Protein AF-A0A936XBG5-F1 (afdb_monomer)

pLDDT: mean 88.46, std 9.79, range [35.62, 98.44]

Mean predicted aligned error: 6.67 Å

Solvent-accessible surface area (backbone atoms only — not comparable to full-atom values): 17684 Å² total; per-residue (Å²): 132,92,43,58,35,37,38,38,34,68,42,55,34,60,74,60,79,47,69,67,20,30,24,50,37,38,40,49,52,51,42,30,75,70,65,33,46,26,39,38,34,25,30,45,90,65,96,70,73,87,54,69,72,56,64,75,46,29,76,42,81,47,79,40,80,52,51,50,71,88,61,13,62,70,71,78,60,31,46,70,20,50,16,55,61,54,68,70,60,52,51,60,67,49,72,61,77,55,34,39,39,25,39,25,71,35,48,52,70,49,56,93,73,49,59,86,86,49,54,43,34,40,36,34,71,66,60,56,29,60,52,29,45,48,51,29,66,74,46,82,52,68,68,62,21,50,50,27,49,50,41,16,55,27,31,58,52,49,57,73,67,55,71,81,93,39,35,30,33,19,43,40,69,87,53,40,82,69,68,50,53,87,88,39,34,49,76,44,68,79,37,62,96,75,88,64,77,62,51,52,84,86,87,42,80,29,36,30,36,73,47,56,28,70,39,68,69,48,35,50,40,55,49,46,43,49,68,71,45,56,67,77,42,96,59,41,35,39,37,40,23,36,60,60,46,78,66,53,55,56,59,35,65,73,41,95,51,38,42,72,44,68,56,60,54,75,68,54,49,51,49,50,43,35,50,18,32,32,36,46,48,65,44,94,51,57,73,73,82,57,58,68,58,53,48,31,71,29,25,11,54,37,73,46,70,42,70,38,49,32,45,93,66,80,46,57,83,76,56,75,93,123

Radius of gyration: 21.14 Å; Cα contacts (8 Å, |Δi|>4): 571; chains: 1; bounding box: 56×41×58 Å

Foldseek 3Di:
DAAEEEEEQLEALPPVADQSSQLSLLVLVVCLVVRYAYAYEYEYDDPDDDDVSVVVSHPHHYYDYFADCVQQVPDLAQSLQSRQDDDVVLVVLAPDQHAYEYEAVSPQNCVVVRDPPRAYEYEHEDLQLVVLVVVLVPDPDPVSNVSSPSNSVSSLVVQVVGDAPYAYEYQFPVCFVSRYDPVRYDYDHGRHPFDAAPADDDAAQAEEEEDAQVDVQSVVVLLCCLPPPCVVDLGQYEYEHEDHDPVSVVSQPPDPSGYYHYPDDPVVVLVCLRRHREHEYETPALDDDLRSVVSNRRRHNHYHYDPSSCPRVVCPVVRDPD

Sequence (322 aa):
MNRHLHIVCLDAPWPADYGGAIDMFYKIKALSKAGIRIHLHYFQYNDREITDDLNQLCESVEAYPRKTAREGLRGHQPYIVASRNNEALLDNLNRDDYPVLLEGIHCTGMVSQIRKGKKIMVRVHNLESAYYRNLAKAERSWIKKFYFRRESRLLEKYEKTLPQDVFYASINHDDLPHFGTALNSFHLPAFIPFQHIKSETGIGNFCLYHGNLSVPENEKAALWLLQHVFSKIRVPFVIAGKKPSKRLEKMAHLCQHTCLVADPKPQEMDDLVRKAHINILPAFSTTGVKLKLLHALYRGRHCVVNPEMTSGTGLGSSLSHR

Secondary structure (DSSP, 8-state):
--EEEEEEESS---S--SHHHHHHHHHHHHHHHTTEEEEEEEEE-S--PPPHHHHHH-SEEEEEEPPPHHHHTSSSS-HHHHTT--HHHHHHHTSS---EEEESGGGGGGGGGSPTT--EEEEE-S-HHHHHHHHHHH---HHHHHHHHHHHHHHHHHGGGS-TTSEEEESSGGGGGGTS-TTTEEE-PPP-S--S--PPPS--S-EEEEEETTSHHHHHHHHHHHHHTTTT----EEEEEES--HHHHHHHTSSTTEEEEES--HHHHHHHHHH-SEEEE--S-S-S--HHHHHHHHH-SEEEE-HHHHTTSSTTTTS---

Structure (mmCIF, N/CA/C/O backbone):
data_AF-A0A936XBG5-F1
#
_entry.id   AF-A0A936XBG5-F1
#
loop_
_atom_site.group_PDB
_atom_site.id
_atom_site.type_symbol
_atom_site.label_atom_id
_atom_site.label_alt_id
_atom_site.label_comp_id
_atom_site.label_asym_id
_atom_site.label_entity_id
_atom_site.label_seq_id
_atom_site.pdbx_PDB_ins_code
_atom_site.Cartn_x
_atom_site.Cartn_y
_atom_site.Cartn_z
_atom_site.occupancy
_atom_site.B_iso_or_equiv
_atom_site.auth_seq_id
_atom_site.auth_comp_id
_atom_site.auth_asym_id
_atom_site.auth_atom_id
_atom_site.pdbx_PDB_model_num
ATOM 1 N N . MET A 1 1 ? -32.768 2.335 3.058 1.00 54.84 1 MET A N 1
ATOM 2 C CA . MET A 1 1 ? -31.989 2.487 4.308 1.00 54.84 1 MET A CA 1
ATOM 3 C C . MET A 1 1 ? -30.731 3.279 3.994 1.00 54.84 1 MET A C 1
ATOM 5 O O . MET A 1 1 ? -29.997 2.853 3.108 1.00 54.84 1 MET A O 1
ATOM 9 N N . ASN A 1 2 ? -30.480 4.395 4.683 1.00 82.12 2 ASN A N 1
ATOM 10 C CA . ASN A 1 2 ? -29.204 5.106 4.562 1.00 82.12 2 ASN A CA 1
ATOM 11 C C . ASN A 1 2 ? -28.114 4.275 5.246 1.00 82.12 2 ASN A C 1
ATOM 13 O O . ASN A 1 2 ? -28.181 4.040 6.450 1.00 82.12 2 ASN A O 1
ATOM 17 N N . ARG A 1 3 ? -27.135 3.791 4.478 1.00 95.31 3 ARG A N 1
ATOM 18 C CA . ARG A 1 3 ? -25.994 3.034 5.008 1.00 95.31 3 ARG A CA 1
ATOM 19 C C . ARG A 1 3 ? -24.815 3.981 5.149 1.00 95.31 3 ARG A C 1
ATOM 21 O O . ARG A 1 3 ? -24.310 4.455 4.137 1.00 95.31 3 ARG A O 1
ATOM 28 N N . HIS A 1 4 ? -24.401 4.239 6.382 1.00 97.75 4 HIS A N 1
ATOM 29 C CA . HIS A 1 4 ? -23.235 5.058 6.701 1.00 97.75 4 HIS A CA 1
ATOM 30 C C . HIS A 1 4 ? -22.071 4.177 7.170 1.00 97.75 4 HIS A C 1
ATOM 32 O O . HIS A 1 4 ? -22.291 3.072 7.674 1.00 97.75 4 HIS A O 1
ATOM 38 N N . LEU A 1 5 ? -20.840 4.651 6.984 1.00 98.06 5 LEU A N 1
ATOM 39 C CA . LEU A 1 5 ? -19.616 3.971 7.410 1.00 98.06 5 LEU A CA 1
ATOM 40 C C . LEU A 1 5 ? -18.513 4.998 7.685 1.00 98.06 5 LEU A C 1
ATOM 42 O O . LEU A 1 5 ? -18.179 5.779 6.793 1.00 98.06 5 LEU A O 1
ATOM 46 N N . HIS A 1 6 ? -17.892 4.943 8.863 1.00 98.44 6 HIS A N 1
ATOM 47 C CA . HIS A 1 6 ? -16.616 5.626 9.082 1.00 98.44 6 HIS A CA 1
ATOM 48 C C . HIS A 1 6 ? -15.481 4.802 8.488 1.00 98.44 6 HIS A C 1
ATOM 50 O O . HIS A 1 6 ? -15.412 3.590 8.701 1.00 98.44 6 HIS A O 1
ATOM 56 N N . ILE A 1 7 ? -14.560 5.456 7.787 1.00 98.12 7 ILE A N 1
ATOM 57 C CA . ILE A 1 7 ? -13.322 4.842 7.306 1.00 98.12 7 ILE A CA 1
ATOM 58 C C . ILE A 1 7 ? -12.159 5.656 7.865 1.00 98.12 7 ILE A C 1
ATOM 60 O O . ILE A 1 7 ? -12.015 6.824 7.522 1.00 98.12 7 ILE A O 1
ATOM 64 N N . VAL A 1 8 ? -11.331 5.038 8.706 1.00 97.69 8 VAL A N 1
ATOM 65 C CA . VAL A 1 8 ? -10.128 5.646 9.284 1.00 97.69 8 VAL A CA 1
ATOM 66 C C . VAL A 1 8 ? -8.901 5.123 8.542 1.00 97.69 8 VAL A C 1
ATOM 68 O O . VAL A 1 8 ? -8.487 3.977 8.719 1.00 97.69 8 VAL A O 1
ATOM 71 N N . CYS A 1 9 ? -8.326 5.967 7.692 1.00 95.56 9 CYS A N 1
ATOM 72 C CA . CYS A 1 9 ? -7.162 5.660 6.874 1.00 95.56 9 CYS A CA 1
ATOM 73 C C . CYS A 1 9 ? -5.850 6.009 7.597 1.00 95.56 9 CYS A C 1
ATOM 75 O O . CYS A 1 9 ? -5.683 7.092 8.164 1.00 95.56 9 CYS A O 1
ATOM 77 N N . LEU A 1 10 ? -4.869 5.103 7.519 1.00 92.19 10 LEU A N 1
ATOM 78 C CA . LEU A 1 10 ? -3.547 5.279 8.136 1.00 92.19 10 LEU A CA 1
ATOM 79 C C . LEU A 1 10 ? -2.700 6.399 7.507 1.00 92.19 10 LEU A C 1
ATOM 81 O O . LEU A 1 10 ? -1.705 6.796 8.117 1.00 92.19 10 LEU A O 1
ATOM 85 N N . ASP A 1 11 ? -3.069 6.865 6.315 1.00 90.75 11 ASP A N 1
ATOM 86 C CA . ASP A 1 11 ? -2.483 7.954 5.520 1.00 90.75 11 ASP A CA 1
ATOM 87 C C . ASP A 1 11 ? -3.560 8.508 4.568 1.00 90.75 11 ASP A C 1
ATOM 89 O O . ASP A 1 11 ? -4.612 7.885 4.393 1.00 90.75 11 ASP A O 1
ATOM 93 N N . ALA A 1 12 ? -3.309 9.661 3.951 1.00 90.00 12 ALA A N 1
ATOM 94 C CA . ALA A 1 12 ? -4.179 10.241 2.936 1.00 90.00 12 ALA A CA 1
ATOM 95 C C . ALA A 1 12 ? -4.382 9.251 1.765 1.00 90.00 12 ALA A C 1
ATOM 97 O O . ALA A 1 12 ? -3.399 8.831 1.145 1.00 90.00 12 ALA A O 1
ATOM 98 N N . PRO A 1 13 ? -5.633 8.877 1.421 1.00 90.50 13 PRO A N 1
ATOM 99 C CA . PRO A 1 13 ? -5.901 7.958 0.313 1.00 90.50 13 PRO A CA 1
ATOM 100 C C . PRO A 1 13 ? -5.629 8.590 -1.062 1.00 90.50 13 PRO A C 1
ATOM 102 O O . PRO A 1 13 ? -5.491 7.872 -2.049 1.00 90.50 13 PRO A O 1
ATOM 105 N N . TRP A 1 14 ? -5.524 9.920 -1.135 1.00 88.00 14 TRP A N 1
ATOM 106 C CA . TRP A 1 14 ? -5.181 10.662 -2.344 1.00 88.00 14 TRP A CA 1
ATOM 107 C C . TRP A 1 14 ? -3.891 11.495 -2.150 1.00 88.00 14 TRP A C 1
ATOM 109 O O . TRP A 1 14 ? -3.651 11.982 -1.042 1.00 88.00 14 TRP A O 1
ATOM 119 N N . PRO A 1 15 ? -3.044 11.678 -3.186 1.00 84.50 15 PRO A N 1
ATOM 120 C CA . PRO A 1 15 ? -3.070 10.988 -4.476 1.00 84.50 15 PRO A CA 1
ATOM 121 C C . PRO A 1 15 ? -2.841 9.482 -4.329 1.00 84.50 15 PRO A C 1
ATOM 123 O O . PRO A 1 15 ? -2.036 9.041 -3.510 1.00 84.50 15 PRO A O 1
ATOM 126 N N . ALA A 1 16 ? -3.536 8.696 -5.155 1.00 84.88 16 ALA A N 1
ATOM 127 C CA . ALA A 1 16 ? -3.422 7.237 -5.216 1.00 84.88 16 ALA A CA 1
ATOM 128 C C . ALA A 1 16 ? -2.094 6.805 -5.887 1.00 84.88 16 ALA A C 1
ATOM 130 O O . ALA A 1 16 ? -2.077 6.164 -6.936 1.00 84.88 16 ALA A O 1
ATOM 131 N N . ASP A 1 17 ? -0.963 7.216 -5.302 1.00 78.12 17 ASP A N 1
ATOM 132 C CA . ASP A 1 17 ? 0.374 7.221 -5.912 1.00 78.12 17 ASP A CA 1
ATOM 133 C C . ASP A 1 17 ? 1.340 6.154 -5.357 1.00 78.12 17 ASP A C 1
ATOM 135 O O . ASP A 1 17 ? 2.526 6.130 -5.714 1.00 78.12 17 ASP A O 1
ATOM 139 N N . TYR A 1 18 ? 0.832 5.272 -4.492 1.00 80.00 18 TYR A N 1
ATOM 140 C CA . TYR A 1 18 ? 1.474 4.051 -4.001 1.00 80.00 18 TYR A CA 1
ATOM 141 C C . TYR A 1 18 ? 0.416 3.013 -3.582 1.00 80.00 18 TYR A C 1
ATOM 143 O O . TYR A 1 18 ? -0.766 3.328 -3.477 1.00 80.00 18 TYR A O 1
ATOM 151 N N . GLY A 1 19 ? 0.834 1.766 -3.328 1.00 80.44 19 GLY A N 1
ATOM 152 C CA . GLY A 1 19 ? -0.090 0.634 -3.171 1.00 80.44 19 GLY A CA 1
ATOM 153 C C . GLY A 1 19 ? -1.174 0.782 -2.098 1.00 80.44 19 GLY A C 1
ATOM 154 O O . GLY A 1 19 ? -2.332 0.504 -2.389 1.00 80.44 19 GLY A O 1
ATOM 155 N N . GLY A 1 20 ? -0.828 1.266 -0.901 1.00 85.44 20 GLY A N 1
ATOM 156 C CA . GLY A 1 20 ? -1.804 1.496 0.172 1.00 85.44 20 GLY A CA 1
ATOM 157 C C . GLY A 1 20 ? -2.792 2.621 -0.150 1.00 85.44 20 GLY A C 1
ATOM 158 O O . GLY A 1 20 ? -3.987 2.456 0.066 1.00 85.44 20 GLY A O 1
ATOM 159 N N . ALA A 1 21 ? -2.331 3.732 -0.736 1.00 88.31 21 ALA A N 1
ATOM 160 C CA . ALA A 1 21 ? -3.217 4.817 -1.164 1.00 88.31 21 ALA A CA 1
ATOM 161 C C . ALA A 1 21 ? -4.179 4.367 -2.281 1.00 88.31 21 ALA A C 1
ATOM 163 O O . ALA A 1 21 ? -5.373 4.639 -2.199 1.00 88.31 21 ALA A O 1
ATOM 164 N N . ILE A 1 22 ? -3.690 3.606 -3.272 1.00 88.81 22 ILE A N 1
ATOM 165 C CA . ILE A 1 22 ? -4.528 3.000 -4.325 1.00 88.81 22 ILE A CA 1
ATOM 166 C C . ILE A 1 22 ? -5.619 2.126 -3.700 1.00 88.81 22 ILE A C 1
ATOM 168 O O . ILE A 1 22 ? -6.799 2.331 -3.971 1.00 88.81 22 ILE A O 1
ATOM 172 N N . ASP A 1 23 ? -5.238 1.190 -2.836 1.00 91.00 23 ASP A N 1
ATOM 173 C CA . ASP A 1 23 ? -6.173 0.278 -2.183 1.00 91.00 23 ASP A CA 1
ATOM 174 C C . ASP A 1 23 ? -7.229 1.023 -1.340 1.00 91.00 23 ASP A C 1
ATOM 176 O O . ASP A 1 23 ? -8.432 0.813 -1.509 1.00 91.00 23 ASP A O 1
ATOM 180 N N . MET A 1 24 ? -6.811 1.986 -0.510 1.00 93.50 24 MET A N 1
ATOM 181 C CA . MET A 1 24 ? -7.738 2.801 0.283 1.00 93.50 24 MET A CA 1
ATOM 182 C C . MET A 1 24 ? -8.688 3.635 -0.596 1.00 93.50 24 MET A C 1
ATOM 184 O O . MET A 1 24 ? -9.892 3.653 -0.329 1.00 93.50 24 MET A O 1
ATOM 188 N N . PHE A 1 25 ? -8.189 4.278 -1.658 1.00 93.88 25 PHE A N 1
ATOM 189 C CA . PHE A 1 25 ? -8.985 5.114 -2.564 1.00 93.88 25 PHE A CA 1
ATOM 190 C C . PHE A 1 25 ? -9.989 4.309 -3.396 1.00 93.88 25 PHE A C 1
ATOM 192 O O . PHE A 1 25 ? -11.170 4.654 -3.453 1.00 93.88 25 PHE A O 1
ATOM 199 N N . TYR A 1 26 ? -9.562 3.205 -4.018 1.00 93.50 26 TYR A N 1
ATOM 200 C CA . TYR A 1 26 ? -10.466 2.392 -4.837 1.00 93.50 26 TYR A CA 1
ATOM 201 C C . TYR A 1 26 ? -11.498 1.635 -3.995 1.00 93.50 26 TYR A C 1
ATOM 203 O O . TYR A 1 26 ? -12.613 1.420 -4.469 1.00 93.50 26 TYR A O 1
ATOM 211 N N . LYS A 1 27 ? -11.194 1.338 -2.725 1.00 95.44 27 LYS A N 1
ATOM 212 C CA . LYS A 1 27 ? -12.183 0.881 -1.741 1.00 95.44 27 LYS A CA 1
ATOM 213 C C . LYS A 1 27 ? -13.235 1.954 -1.444 1.00 95.44 27 LYS A C 1
ATOM 215 O O . LYS A 1 27 ? -14.424 1.655 -1.524 1.00 95.44 27 LYS A O 1
ATOM 220 N N . ILE A 1 28 ? -12.826 3.196 -1.154 1.00 96.38 28 ILE A N 1
ATOM 221 C CA . ILE A 1 28 ? -13.750 4.333 -0.955 1.00 96.38 28 ILE A CA 1
ATOM 222 C C . ILE A 1 28 ? -14.661 4.486 -2.183 1.00 96.38 28 ILE A C 1
ATOM 224 O O . ILE A 1 28 ? -15.883 4.499 -2.053 1.00 96.38 28 ILE A O 1
ATOM 228 N N . LYS A 1 29 ? -14.082 4.476 -3.390 1.00 95.06 29 LYS A N 1
ATOM 229 C CA . LYS A 1 29 ? -14.822 4.559 -4.657 1.00 95.06 29 LYS A CA 1
ATOM 230 C C . LYS A 1 29 ? -15.805 3.399 -4.868 1.00 95.06 29 LYS A C 1
ATOM 232 O O . LYS A 1 29 ? -16.915 3.626 -5.344 1.00 95.06 29 LYS A O 1
ATOM 237 N N . ALA A 1 30 ? -15.430 2.171 -4.508 1.00 95.06 30 ALA A N 1
ATOM 238 C CA . ALA A 1 30 ? -16.302 1.000 -4.612 1.00 95.06 30 ALA A CA 1
ATOM 239 C C . ALA A 1 30 ? -17.481 1.054 -3.622 1.00 95.06 30 ALA A C 1
ATOM 241 O O . ALA A 1 30 ? -18.615 0.777 -4.009 1.00 95.06 30 ALA A O 1
ATOM 242 N N . LEU A 1 31 ? -17.229 1.451 -2.371 1.00 95.94 31 LEU A N 1
ATOM 243 C CA . LEU A 1 31 ? -18.254 1.591 -1.330 1.00 95.94 31 LEU A CA 1
ATOM 244 C C . LEU A 1 31 ? -19.220 2.749 -1.638 1.00 95.94 31 LEU A C 1
ATOM 246 O O . LEU A 1 31 ? -20.434 2.574 -1.539 1.00 95.94 31 LEU A O 1
ATOM 250 N N . SER A 1 32 ? -18.696 3.886 -2.102 1.00 96.12 32 SER A N 1
ATOM 251 C CA . SER A 1 32 ? -19.486 5.035 -2.562 1.00 96.12 32 SER A CA 1
ATOM 252 C C . SER A 1 32 ? -20.387 4.650 -3.746 1.00 96.12 32 SER A C 1
ATOM 254 O O . SER A 1 32 ? -21.603 4.830 -3.687 1.00 96.12 32 SER A O 1
ATOM 256 N N . LYS A 1 33 ? -19.843 3.954 -4.762 1.00 94.69 33 LYS A N 1
ATOM 257 C CA . LYS A 1 33 ? -20.630 3.390 -5.881 1.00 94.69 33 LYS A CA 1
ATOM 258 C C . LYS A 1 33 ? -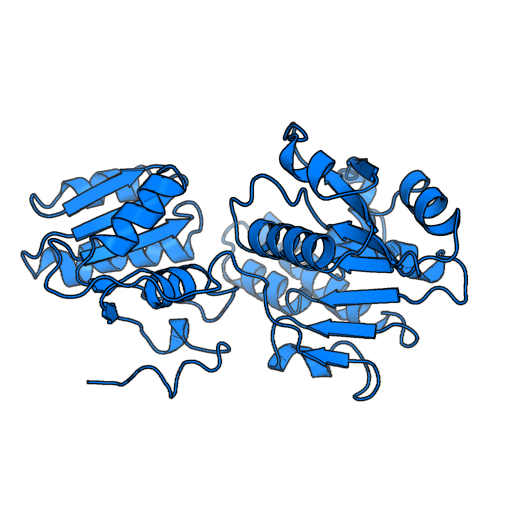21.694 2.379 -5.425 1.00 94.69 33 LYS A C 1
ATOM 260 O O . LYS A 1 33 ? -22.728 2.254 -6.075 1.00 94.69 33 LYS A O 1
ATOM 265 N N . ALA A 1 34 ? -21.471 1.669 -4.319 1.00 95.81 34 ALA A N 1
ATOM 266 C CA . ALA A 1 34 ? -22.464 0.782 -3.717 1.00 95.81 34 ALA A CA 1
ATOM 267 C C . ALA A 1 34 ? -23.561 1.530 -2.925 1.00 95.81 34 ALA A C 1
ATOM 269 O O . ALA A 1 34 ? -24.428 0.879 -2.341 1.00 95.81 34 ALA A O 1
ATOM 270 N N . GLY A 1 35 ? -23.551 2.867 -2.884 1.00 96.00 35 GLY A N 1
ATOM 271 C CA . GLY A 1 35 ? -24.528 3.680 -2.155 1.00 96.00 35 GLY A CA 1
ATOM 272 C C . GLY A 1 35 ? -24.313 3.663 -0.639 1.00 96.00 35 GLY A C 1
ATOM 273 O O . GLY A 1 35 ? -25.284 3.595 0.118 1.00 96.00 35 GLY A O 1
ATOM 274 N N . ILE A 1 36 ? -23.054 3.644 -0.193 1.00 97.56 36 ILE A N 1
ATOM 275 C CA . ILE A 1 36 ? -22.670 3.832 1.212 1.00 97.56 36 ILE A CA 1
ATOM 276 C C . ILE A 1 36 ? -22.176 5.271 1.379 1.00 97.56 36 ILE A C 1
ATOM 278 O O . ILE A 1 36 ? -21.296 5.712 0.642 1.00 97.56 36 ILE A O 1
ATOM 282 N N . ARG A 1 37 ? -22.730 5.992 2.358 1.00 97.56 37 ARG A N 1
ATOM 283 C CA . ARG A 1 37 ? -22.320 7.353 2.729 1.00 97.56 37 ARG A CA 1
ATOM 284 C C . ARG A 1 37 ? -21.100 7.253 3.644 1.00 97.56 37 ARG A C 1
ATOM 286 O O . ARG A 1 37 ? -21.168 6.652 4.716 1.00 97.56 37 ARG A O 1
ATOM 293 N N . ILE A 1 38 ? -19.961 7.749 3.172 1.00 98.12 38 ILE A N 1
ATOM 294 C CA . ILE A 1 38 ? -18.659 7.530 3.814 1.00 98.12 38 ILE A CA 1
ATOM 295 C C . ILE A 1 38 ? -18.279 8.751 4.643 1.00 98.12 38 ILE A C 1
ATOM 297 O O . ILE A 1 38 ? -18.186 9.849 4.106 1.00 98.12 38 ILE A O 1
ATOM 301 N N . HIS A 1 39 ? -17.987 8.541 5.921 1.00 97.81 39 HIS A N 1
ATOM 302 C CA . HIS A 1 39 ? -17.330 9.525 6.776 1.00 97.81 39 HIS A CA 1
ATOM 303 C C . HIS A 1 39 ? -15.834 9.194 6.792 1.00 97.81 39 HIS A C 1
ATOM 305 O O . HIS A 1 39 ? -15.399 8.217 7.411 1.00 97.81 39 HIS A O 1
ATOM 311 N N . LEU A 1 40 ? -15.053 9.925 5.997 1.00 97.56 40 LEU A N 1
ATOM 312 C CA . LEU A 1 40 ? -13.635 9.655 5.789 1.00 97.56 40 LEU A CA 1
ATOM 313 C C . LEU A 1 40 ? -12.795 10.408 6.817 1.00 97.56 40 LEU A C 1
ATOM 315 O O . LEU A 1 40 ? -12.802 11.633 6.874 1.00 97.56 40 LEU A O 1
ATOM 319 N N . HIS A 1 41 ? -11.995 9.657 7.557 1.00 96.88 41 HIS A N 1
ATOM 320 C CA . HIS A 1 41 ? -11.020 10.153 8.511 1.00 96.88 41 HIS A CA 1
ATOM 321 C C . HIS A 1 41 ? -9.633 9.699 8.056 1.00 96.88 41 HIS A C 1
ATOM 323 O O . HIS A 1 41 ? -9.452 8.526 7.728 1.00 96.88 41 HIS A O 1
ATOM 329 N N . TYR A 1 42 ? -8.630 10.572 8.034 1.00 94.44 42 TYR A N 1
ATOM 330 C CA . TYR A 1 42 ? -7.268 10.145 7.697 1.00 94.44 42 TYR A CA 1
ATOM 331 C C . TYR A 1 42 ? -6.196 10.938 8.441 1.00 94.44 42 TYR A C 1
ATOM 333 O O . TYR A 1 42 ? -6.395 12.085 8.835 1.00 94.44 42 TYR A O 1
ATOM 341 N N . PHE A 1 43 ? -5.032 10.321 8.632 1.00 91.81 43 PHE A N 1
ATOM 342 C CA . PHE A 1 43 ? -3.874 11.009 9.200 1.00 91.81 43 PHE A CA 1
ATOM 343 C C . PHE A 1 43 ? -3.065 11.708 8.109 1.00 91.81 43 PHE A C 1
ATOM 345 O O . PHE A 1 43 ? -2.842 11.135 7.044 1.00 91.81 43 PHE A O 1
ATOM 352 N N . GLN A 1 44 ? -2.593 12.923 8.382 1.00 84.69 44 GLN A N 1
ATOM 353 C CA . GLN A 1 44 ? -1.814 13.725 7.438 1.00 84.69 44 GLN A CA 1
ATOM 354 C C . GLN A 1 44 ? -0.339 13.836 7.864 1.00 84.69 44 GLN A C 1
ATOM 356 O O . GLN A 1 44 ? -0.018 13.977 9.046 1.00 84.69 44 GLN A O 1
ATOM 361 N N . TYR A 1 45 ? 0.558 13.723 6.877 1.00 68.12 45 TYR A N 1
ATOM 362 C CA . TYR A 1 45 ? 2.019 13.589 7.049 1.00 68.12 45 TYR A CA 1
ATOM 363 C C . TYR A 1 45 ? 2.809 14.717 6.383 1.00 68.12 45 TYR A C 1
ATOM 365 O O . TYR A 1 45 ? 3.973 14.919 6.712 1.00 68.12 45 TYR A O 1
ATOM 373 N N . ASN A 1 46 ? 2.193 15.373 5.401 1.00 62.03 46 ASN A N 1
ATOM 374 C CA . ASN A 1 46 ? 2.743 16.407 4.530 1.00 62.03 46 ASN A CA 1
ATOM 375 C C . ASN A 1 46 ? 1.573 17.295 4.072 1.00 62.03 46 ASN A C 1
ATOM 377 O O . ASN A 1 46 ? 0.417 16.875 4.185 1.00 62.03 46 ASN A O 1
ATOM 381 N N . ASP A 1 47 ? 1.861 18.427 3.436 1.00 57.75 47 ASP A N 1
ATOM 382 C CA . ASP A 1 47 ? 0.876 19.350 2.845 1.00 57.75 47 ASP A CA 1
ATOM 383 C C . ASP A 1 47 ? 0.262 18.805 1.534 1.00 57.75 47 ASP A C 1
ATOM 385 O O . ASP A 1 47 ? 0.267 19.443 0.486 1.00 57.75 47 ASP A O 1
ATOM 389 N N . ARG A 1 48 ? -0.232 17.560 1.569 1.00 62.03 48 ARG A N 1
ATOM 390 C CA . ARG A 1 48 ? -1.076 16.987 0.517 1.00 62.03 48 ARG A CA 1
ATOM 391 C C . ARG A 1 48 ? -2.450 17.647 0.610 1.00 62.03 48 ARG A C 1
ATOM 393 O O . ARG A 1 48 ? -3.171 17.410 1.576 1.00 62.03 48 ARG A O 1
ATOM 400 N N . GLU A 1 49 ? -2.790 18.464 -0.379 1.00 59.62 49 GLU A N 1
ATOM 401 C CA . GLU A 1 49 ? -4.114 19.079 -0.484 1.00 59.62 49 GLU A CA 1
ATOM 402 C C . GLU A 1 49 ? -5.216 18.014 -0.606 1.00 59.62 49 GLU A C 1
ATOM 404 O O . GLU A 1 49 ? -5.053 16.992 -1.283 1.00 59.62 49 GLU A O 1
ATOM 409 N N . ILE A 1 50 ? -6.352 18.269 0.050 1.00 63.22 50 ILE A N 1
ATOM 410 C CA . ILE A 1 50 ? -7.595 17.529 -0.187 1.00 63.22 50 ILE A CA 1
ATOM 411 C C . ILE A 1 50 ? -8.082 17.908 -1.583 1.00 63.22 50 ILE A C 1
ATOM 413 O O . ILE A 1 50 ? -8.215 19.089 -1.891 1.00 63.22 50 ILE A O 1
ATOM 417 N N . THR A 1 51 ? -8.365 16.913 -2.418 1.00 65.94 51 THR A N 1
ATOM 418 C CA . THR A 1 51 ? -8.911 17.127 -3.761 1.00 65.94 51 THR A CA 1
ATOM 419 C C . THR A 1 51 ? -10.415 16.894 -3.801 1.00 65.94 51 THR A C 1
ATOM 421 O O . THR A 1 51 ? -10.957 16.079 -3.046 1.00 65.94 51 THR A O 1
ATOM 424 N N . ASP A 1 52 ? -11.081 17.565 -4.743 1.00 64.81 52 ASP A N 1
ATOM 425 C CA . ASP A 1 52 ? -12.528 17.462 -4.965 1.00 64.81 52 ASP A CA 1
ATOM 426 C C . ASP A 1 52 ? -13.006 16.016 -5.172 1.00 64.81 52 ASP A C 1
ATOM 428 O O . ASP A 1 52 ? -14.121 15.677 -4.781 1.00 64.81 52 ASP A O 1
ATOM 432 N N . ASP A 1 53 ? -12.147 15.140 -5.704 1.00 78.12 53 ASP A N 1
ATOM 433 C CA . ASP A 1 53 ? -12.406 13.704 -5.867 1.00 78.12 53 ASP A CA 1
ATOM 434 C C . ASP A 1 53 ? -12.836 13.015 -4.558 1.00 78.12 53 ASP A C 1
ATOM 436 O O . ASP A 1 53 ? -13.701 12.139 -4.583 1.00 78.12 53 ASP A O 1
ATOM 440 N N . LEU A 1 54 ? -12.256 13.376 -3.405 1.00 86.50 54 LEU A N 1
ATOM 441 C CA . LEU A 1 54 ? -12.655 12.790 -2.117 1.00 86.50 54 LEU A CA 1
ATOM 442 C C . LEU A 1 54 ? -13.974 13.381 -1.612 1.00 86.50 54 LEU A C 1
ATOM 444 O O . LEU A 1 54 ? -14.810 12.632 -1.104 1.00 86.50 54 LEU A O 1
ATOM 448 N N . ASN A 1 55 ? -14.181 14.684 -1.815 1.00 86.62 55 ASN A N 1
ATOM 449 C CA . ASN A 1 55 ? -15.405 15.397 -1.435 1.00 86.62 55 ASN A CA 1
ATOM 450 C C . ASN A 1 55 ? -16.625 14.942 -2.260 1.00 86.62 55 ASN A C 1
ATOM 452 O O . ASN A 1 55 ? -17.744 14.965 -1.765 1.00 86.62 55 ASN A O 1
ATOM 456 N N . GLN A 1 56 ? -16.422 14.478 -3.498 1.00 90.00 56 GLN A N 1
ATOM 457 C CA . GLN A 1 56 ? -17.476 13.876 -4.326 1.00 90.00 56 GLN A CA 1
ATOM 458 C C . GLN A 1 56 ? -17.816 12.429 -3.930 1.00 90.00 56 GLN A C 1
ATOM 460 O O . GLN A 1 56 ? -18.898 11.941 -4.251 1.00 90.00 56 GLN A O 1
ATOM 465 N N . LEU A 1 57 ? -16.893 11.714 -3.274 1.00 94.44 57 LEU A N 1
ATOM 466 C CA . LEU A 1 57 ? -17.064 10.302 -2.904 1.00 94.44 57 LEU A CA 1
ATOM 467 C C . LEU A 1 57 ? -17.548 10.095 -1.462 1.00 94.44 57 LEU A C 1
ATOM 469 O O . LEU A 1 57 ? -18.078 9.019 -1.162 1.00 94.44 57 LEU A O 1
ATOM 473 N N . CYS A 1 58 ? -17.347 11.081 -0.584 1.00 95.81 58 CYS A N 1
ATOM 474 C CA . CYS A 1 58 ? -17.578 10.992 0.858 1.00 95.81 58 CYS A CA 1
ATOM 475 C C . CYS A 1 58 ? -18.609 12.026 1.334 1.00 95.81 58 CYS A C 1
ATOM 477 O O . CYS A 1 58 ? -18.714 13.114 0.786 1.00 95.81 58 CYS A O 1
ATOM 479 N N . GLU A 1 59 ? -19.339 11.688 2.395 1.00 95.94 59 GLU A N 1
ATOM 480 C CA . GLU A 1 59 ? -20.270 12.584 3.092 1.00 95.94 59 GLU A CA 1
ATOM 481 C C . GLU A 1 59 ? -19.526 13.642 3.919 1.00 95.94 59 GLU A C 1
ATOM 483 O O . GLU A 1 59 ? -19.941 14.793 4.005 1.00 95.94 59 GLU A O 1
ATOM 488 N N . SER A 1 60 ? -18.414 13.240 4.535 1.00 95.56 60 SER A N 1
ATOM 489 C CA . SER A 1 60 ? -17.476 14.132 5.210 1.00 95.56 60 SER A CA 1
ATOM 490 C C . SER A 1 60 ? -16.046 13.634 5.018 1.00 95.56 60 SER A C 1
ATOM 492 O O . SER A 1 60 ? -15.810 12.433 4.856 1.00 95.56 60 SER A O 1
ATOM 494 N N . VAL A 1 61 ? -15.093 14.566 5.027 1.00 94.75 61 VAL A N 1
ATOM 495 C CA . VAL A 1 61 ? -13.655 14.302 4.912 1.00 94.75 61 VAL A CA 1
ATOM 496 C C . VAL A 1 61 ? -12.944 15.098 6.001 1.00 94.75 61 VAL A C 1
ATOM 498 O O . VAL A 1 61 ? -13.018 16.323 6.020 1.00 94.75 61 VAL A O 1
ATOM 501 N N . GLU A 1 62 ? -12.254 14.409 6.905 1.00 94.12 62 GLU A N 1
ATOM 502 C CA . GLU A 1 62 ? -11.539 15.021 8.023 1.00 94.12 62 GLU A CA 1
ATOM 503 C C . GLU A 1 62 ? -10.095 14.516 8.123 1.00 94.12 62 GLU A C 1
ATOM 505 O O . GLU A 1 62 ? -9.820 13.310 8.122 1.00 94.12 62 GLU A O 1
ATOM 510 N N . ALA A 1 63 ? -9.170 15.467 8.243 1.00 92.69 63 ALA A N 1
ATOM 511 C CA . ALA A 1 63 ? -7.739 15.231 8.363 1.00 92.69 63 ALA A CA 1
ATOM 512 C C . ALA A 1 63 ? -7.274 15.428 9.811 1.00 92.69 63 ALA A C 1
ATOM 514 O O . ALA A 1 63 ? -7.621 16.420 10.453 1.00 92.69 63 ALA A O 1
ATOM 515 N N . TYR A 1 64 ? -6.429 14.525 10.310 1.00 92.69 64 TYR A N 1
ATOM 516 C CA . TYR A 1 64 ? -5.874 14.594 11.663 1.00 92.69 64 TYR A CA 1
ATOM 517 C C . TYR A 1 64 ? -4.342 14.664 11.628 1.00 92.69 64 TYR A C 1
ATOM 519 O O . TYR A 1 64 ? -3.703 13.903 10.890 1.00 92.69 64 TYR A O 1
ATOM 527 N N . PRO A 1 65 ? -3.710 15.528 12.443 1.00 90.00 65 PRO A N 1
ATOM 528 C CA . PRO A 1 65 ? -2.259 15.601 12.513 1.00 90.00 65 PRO A CA 1
ATOM 529 C C . PRO A 1 65 ? -1.690 14.324 13.135 1.00 90.00 65 PRO A C 1
ATOM 531 O O . PRO A 1 65 ? -2.172 13.835 14.163 1.00 90.00 65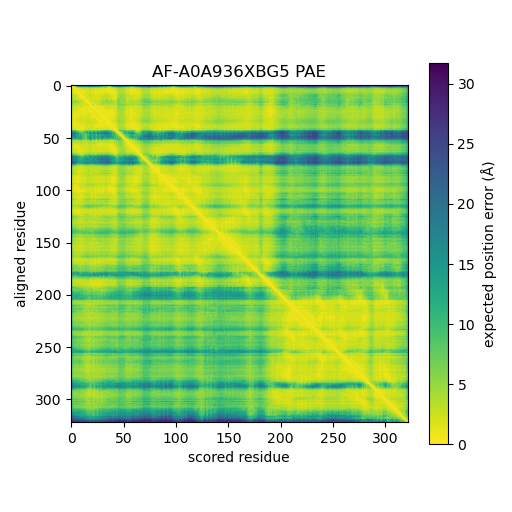 PRO A O 1
ATOM 534 N N . ARG A 1 66 ? -0.620 13.794 12.538 1.00 88.69 66 ARG A N 1
ATOM 535 C CA . ARG A 1 66 ? 0.167 12.722 13.150 1.00 88.69 66 ARG A CA 1
ATOM 536 C C . ARG A 1 66 ? 1.132 13.290 14.193 1.00 88.69 66 ARG A C 1
ATOM 538 O O . ARG A 1 66 ? 1.943 14.156 13.878 1.00 88.69 66 ARG A O 1
ATOM 545 N N . LYS A 1 67 ? 1.125 12.721 15.403 1.00 85.75 67 LYS A N 1
ATOM 546 C CA . LYS A 1 67 ? 2.068 13.086 16.477 1.00 85.75 67 LYS A CA 1
ATOM 547 C C . LYS A 1 67 ? 3.508 12.721 16.097 1.00 85.75 67 LYS A C 1
ATOM 549 O O . LYS A 1 67 ? 3.763 11.671 15.501 1.00 85.75 67 LYS A O 1
ATOM 554 N N . THR A 1 68 ? 4.457 13.573 16.468 1.00 79.38 68 THR A N 1
ATOM 555 C CA . THR A 1 68 ? 5.875 13.435 16.118 1.00 79.38 68 THR A CA 1
ATOM 556 C C . THR A 1 68 ? 6.557 12.298 16.883 1.00 79.38 68 THR A C 1
ATOM 558 O O . THR A 1 68 ? 6.045 11.774 17.874 1.00 79.38 68 THR A O 1
ATOM 561 N N . ALA A 1 69 ? 7.781 11.944 16.482 1.00 71.00 69 ALA A N 1
ATOM 562 C CA . ALA A 1 69 ? 8.586 10.937 17.173 1.00 71.00 69 ALA A CA 1
ATOM 563 C C . ALA A 1 69 ? 8.813 11.254 18.669 1.00 71.00 69 ALA A C 1
ATOM 565 O O . ALA A 1 69 ? 8.845 10.345 19.492 1.00 71.00 69 ALA A O 1
ATOM 566 N N . ARG A 1 70 ? 8.928 12.531 19.062 1.00 66.19 70 ARG A N 1
ATOM 567 C CA . ARG A 1 70 ? 9.149 12.913 20.474 1.00 66.19 70 ARG A CA 1
ATOM 568 C C . ARG A 1 70 ? 7.927 12.676 21.368 1.00 66.19 70 ARG A C 1
ATOM 570 O O . ARG A 1 70 ? 8.078 12.571 22.586 1.00 66.19 70 ARG A O 1
ATOM 577 N N . GLU A 1 71 ? 6.747 12.593 20.765 1.00 61.94 71 GLU A N 1
ATOM 578 C CA . GLU A 1 71 ? 5.460 12.393 21.432 1.00 61.94 71 GLU A CA 1
ATOM 579 C C . GLU A 1 71 ? 5.037 10.922 21.337 1.00 61.94 71 GLU A C 1
ATOM 581 O O . GLU A 1 71 ? 4.730 10.299 22.347 1.00 61.94 71 GLU A O 1
ATOM 586 N N . GLY A 1 72 ? 5.104 10.335 20.137 1.00 62.09 72 GLY A N 1
ATOM 587 C CA . GLY A 1 72 ? 4.664 8.967 19.861 1.00 62.09 72 GLY A CA 1
ATOM 588 C C . GLY A 1 72 ? 5.648 7.855 20.247 1.00 62.09 72 GLY A C 1
ATOM 589 O O . GLY A 1 72 ? 5.256 6.695 20.227 1.00 62.09 72 GLY A O 1
ATOM 590 N N . LEU A 1 73 ? 6.913 8.153 20.578 1.00 67.00 73 LEU A N 1
ATOM 591 C CA . LEU A 1 73 ? 7.862 7.150 21.104 1.00 67.00 73 LEU A CA 1
ATOM 592 C C . LEU A 1 73 ? 7.819 7.036 22.643 1.00 67.00 73 LEU A C 1
ATOM 594 O O . LEU A 1 73 ? 8.654 6.339 23.222 1.00 67.00 73 LEU A O 1
ATOM 598 N N . ARG A 1 74 ? 6.888 7.729 23.316 1.00 60.56 74 ARG A N 1
ATOM 599 C CA . ARG A 1 74 ? 6.715 7.679 24.774 1.00 60.56 74 ARG A CA 1
ATOM 600 C C . ARG A 1 74 ? 5.828 6.493 25.164 1.00 60.56 74 ARG A C 1
ATOM 602 O O . ARG A 1 74 ? 4.610 6.565 25.052 1.00 60.56 74 ARG A O 1
ATOM 609 N N . GLY A 1 75 ? 6.445 5.417 25.654 1.00 67.06 75 GLY A N 1
ATOM 610 C CA . GLY A 1 75 ? 5.751 4.264 26.240 1.00 67.06 75 GLY A CA 1
ATOM 611 C C . GLY A 1 75 ? 6.040 2.933 25.543 1.00 67.06 75 GLY A C 1
ATOM 612 O O . GLY A 1 75 ? 7.017 2.790 24.809 1.00 67.06 75 GLY A O 1
ATOM 613 N N . HIS A 1 76 ? 5.188 1.940 25.808 1.00 78.38 76 HIS A N 1
ATOM 614 C CA . HIS A 1 76 ? 5.326 0.568 25.296 1.00 78.38 76 HIS A CA 1
ATOM 615 C C . HIS A 1 76 ? 4.483 0.275 24.043 1.00 78.38 76 HIS A C 1
ATOM 617 O O . HIS A 1 76 ? 4.546 -0.832 23.512 1.00 78.38 76 HIS A O 1
ATOM 623 N N . GLN A 1 77 ? 3.701 1.244 23.562 1.00 85.75 77 GLN A N 1
ATOM 624 C CA . GLN A 1 77 ? 2.924 1.114 22.329 1.00 85.75 77 GLN A CA 1
ATOM 625 C C . GLN A 1 77 ? 3.830 1.339 21.098 1.00 85.75 77 GLN A C 1
ATOM 627 O O . GLN A 1 77 ? 4.716 2.196 21.156 1.00 85.75 77 GLN A O 1
ATOM 632 N N . PRO A 1 78 ? 3.635 0.619 19.975 1.00 91.81 78 PRO A N 1
ATOM 633 C CA . PRO A 1 78 ? 4.389 0.874 18.750 1.00 91.81 78 PRO A CA 1
ATOM 634 C C . PRO A 1 78 ? 4.151 2.291 18.227 1.00 91.81 78 PRO A C 1
ATOM 636 O O . PRO A 1 78 ? 3.013 2.775 18.218 1.00 91.81 78 PRO A O 1
ATOM 639 N N . TYR A 1 79 ? 5.199 2.927 17.700 1.00 91.12 79 TYR A N 1
ATOM 640 C CA . TYR A 1 79 ? 5.141 4.305 17.212 1.00 91.12 79 TYR A CA 1
ATOM 641 C C . TYR A 1 79 ? 4.055 4.500 16.158 1.00 91.12 79 TYR A C 1
ATOM 643 O O . TYR A 1 79 ? 3.366 5.519 16.153 1.00 91.12 79 TYR A O 1
ATOM 651 N N . ILE A 1 80 ? 3.876 3.524 15.261 1.00 91.38 80 ILE A N 1
ATOM 652 C CA . ILE A 1 80 ? 2.883 3.616 14.187 1.00 91.38 80 ILE A CA 1
ATOM 653 C C . ILE A 1 80 ? 1.446 3.743 14.700 1.00 91.38 80 ILE A C 1
ATOM 655 O O . ILE A 1 80 ? 0.638 4.352 14.004 1.00 91.38 80 ILE A O 1
ATOM 659 N N . VAL A 1 81 ? 1.162 3.249 15.907 1.00 92.31 81 VAL A N 1
ATOM 660 C CA . VAL A 1 81 ? -0.157 3.330 16.542 1.00 92.31 81 VAL A CA 1
ATOM 661 C C . VAL A 1 81 ? -0.233 4.554 17.451 1.00 92.31 81 VAL A C 1
ATOM 663 O O . VAL A 1 81 ? -1.104 5.398 17.278 1.00 92.31 81 VAL A O 1
ATOM 666 N N . ALA A 1 82 ? 0.745 4.731 18.347 1.00 90.81 82 ALA A N 1
ATOM 667 C CA . ALA A 1 82 ? 0.781 5.856 19.288 1.00 90.81 82 ALA A CA 1
ATOM 668 C C . ALA A 1 82 ? 0.768 7.231 18.588 1.00 90.81 82 ALA A C 1
ATOM 670 O O . ALA A 1 82 ? 0.167 8.187 19.080 1.00 90.81 82 ALA A O 1
ATOM 671 N N . SER A 1 83 ? 1.386 7.330 17.404 1.00 90.38 83 SER A N 1
ATOM 672 C CA . SER A 1 83 ? 1.379 8.559 16.598 1.00 90.38 83 SER A CA 1
ATOM 673 C C . SER A 1 83 ? 0.027 8.904 15.952 1.00 90.38 83 SER A C 1
ATOM 675 O O . SER A 1 83 ? -0.132 10.023 15.467 1.00 90.38 83 SER A O 1
ATOM 677 N N . ARG A 1 84 ? -0.938 7.974 15.963 1.00 92.31 84 ARG A N 1
ATOM 678 C CA . ARG A 1 84 ? -2.269 8.073 15.339 1.00 92.31 84 ARG A CA 1
ATOM 679 C C . ARG A 1 84 ? -3.424 8.033 16.358 1.00 92.31 84 ARG A C 1
ATOM 681 O O . ARG A 1 84 ? -4.559 7.749 15.999 1.00 92.31 84 ARG A O 1
ATOM 688 N N . ASN A 1 85 ? -3.161 8.345 17.627 1.00 90.88 85 ASN A N 1
ATOM 689 C CA . ASN A 1 85 ? -4.213 8.541 18.631 1.00 90.88 85 ASN A CA 1
ATOM 690 C C . ASN A 1 85 ? -4.614 10.025 18.677 1.00 90.88 85 ASN A C 1
ATOM 692 O O . ASN A 1 85 ? -3.776 10.868 19.020 1.00 90.88 85 ASN A O 1
ATOM 696 N N . ASN A 1 86 ? -5.872 10.341 18.357 1.00 93.50 86 ASN A N 1
ATOM 697 C CA . ASN A 1 86 ? -6.411 11.702 18.285 1.00 93.50 86 ASN A CA 1
ATOM 698 C C . ASN A 1 86 ? -7.807 11.760 18.938 1.00 93.50 86 ASN A C 1
ATOM 700 O O . ASN A 1 86 ? -8.648 10.914 18.649 1.00 93.50 86 ASN A O 1
ATOM 704 N N . GLU A 1 87 ? -8.028 12.741 19.816 1.00 93.75 87 GLU A N 1
ATOM 705 C CA . GLU A 1 87 ? -9.265 12.884 20.604 1.00 93.75 87 GLU A CA 1
ATOM 706 C C . GLU A 1 87 ? -10.444 13.364 19.750 1.00 93.75 87 GLU A C 1
ATOM 708 O O . GLU A 1 87 ? -11.504 12.754 19.799 1.00 93.75 87 GLU A O 1
ATOM 713 N N . ALA A 1 88 ? -10.245 14.344 18.862 1.00 96.12 88 ALA A N 1
ATOM 714 C CA . ALA A 1 88 ? -11.300 14.802 17.954 1.00 96.12 88 ALA A CA 1
ATOM 715 C C . ALA A 1 88 ? -11.783 13.682 17.011 1.00 96.12 88 ALA A C 1
ATOM 717 O O . ALA A 1 88 ? -12.979 13.557 16.755 1.00 96.12 88 ALA A O 1
ATOM 718 N N . LEU A 1 89 ? -10.874 12.820 16.536 1.00 96.94 89 LEU A N 1
ATOM 719 C CA . LEU A 1 89 ? -11.254 11.614 15.793 1.00 96.94 89 LEU A CA 1
ATOM 720 C C . LEU A 1 89 ? -12.118 10.676 16.649 1.00 96.94 89 LEU A C 1
ATOM 722 O O . LEU A 1 89 ? -13.143 10.198 16.173 1.00 96.94 89 LEU A O 1
ATOM 726 N N . LEU A 1 90 ? -11.731 10.422 17.900 1.00 96.75 90 LEU A N 1
ATOM 727 C CA . LEU A 1 90 ? -12.515 9.584 18.806 1.00 96.75 90 LEU A CA 1
ATOM 728 C C . LEU A 1 90 ? -13.913 10.170 19.061 1.00 96.75 90 LEU A C 1
ATOM 730 O O . LEU A 1 90 ? -14.897 9.434 18.995 1.00 96.75 90 LEU A O 1
ATOM 734 N N . ASP A 1 91 ? -14.003 11.478 19.303 1.00 96.75 91 ASP A N 1
ATOM 735 C CA . ASP A 1 91 ? -15.270 12.182 19.493 1.00 96.75 91 ASP A CA 1
ATOM 736 C C . ASP A 1 91 ? -16.166 12.021 18.265 1.00 96.75 91 ASP A C 1
ATOM 738 O O . ASP A 1 91 ? -17.321 11.624 18.399 1.00 96.75 91 ASP A O 1
ATOM 742 N N . ASN A 1 92 ? -15.628 12.251 17.062 1.00 97.12 92 ASN A N 1
ATOM 743 C CA . ASN A 1 92 ? -16.348 12.054 15.804 1.00 97.12 92 ASN A CA 1
ATOM 744 C C . ASN A 1 92 ? -16.852 10.617 15.639 1.00 97.12 92 ASN A C 1
ATOM 746 O O . ASN A 1 92 ? -18.034 10.418 15.367 1.00 97.12 92 ASN A O 1
ATOM 750 N N . LEU A 1 93 ? -15.991 9.619 15.870 1.00 97.12 93 LEU A N 1
ATOM 751 C CA . LEU A 1 93 ? -16.366 8.201 15.819 1.00 97.12 93 LEU A CA 1
ATOM 752 C C . LEU A 1 93 ? -17.437 7.826 16.854 1.00 97.12 93 LEU A C 1
ATOM 754 O O . LEU A 1 93 ? -18.073 6.788 16.690 1.00 97.12 93 LEU A O 1
ATOM 758 N N . ASN A 1 94 ? -17.641 8.639 17.893 1.00 96.69 94 ASN A N 1
ATOM 759 C CA . ASN A 1 94 ? -18.609 8.431 18.968 1.00 96.69 94 ASN A CA 1
ATOM 760 C C . ASN A 1 94 ? -19.869 9.321 18.867 1.00 96.69 94 ASN A C 1
ATOM 762 O O . ASN A 1 94 ? -20.726 9.229 19.748 1.00 96.69 94 ASN A O 1
ATOM 766 N N . ARG A 1 95 ? -20.030 10.170 17.838 1.00 95.81 95 ARG A N 1
ATOM 767 C CA . ARG A 1 95 ? -21.219 11.048 17.693 1.00 95.81 95 ARG A CA 1
ATOM 768 C C . ARG A 1 95 ? -22.499 10.297 17.322 1.00 95.81 95 ARG A C 1
ATOM 770 O O . ARG A 1 95 ? -23.579 10.682 17.758 1.00 95.81 95 ARG A O 1
ATOM 777 N N . ASP A 1 96 ? -22.370 9.218 16.567 1.00 95.56 96 ASP A N 1
ATOM 778 C CA . ASP A 1 96 ? -23.453 8.362 16.069 1.00 95.56 96 ASP A CA 1
ATOM 779 C C . ASP A 1 96 ? -23.227 6.894 16.486 1.00 95.56 96 ASP A C 1
ATOM 781 O O . ASP A 1 96 ? -22.342 6.611 17.290 1.00 95.56 96 ASP A O 1
ATOM 785 N N . ASP A 1 97 ? -23.986 5.954 15.910 1.00 94.44 97 ASP A N 1
ATOM 786 C CA . ASP A 1 97 ? -23.802 4.501 16.074 1.00 94.44 97 ASP A CA 1
ATOM 787 C C . ASP A 1 97 ? -23.406 3.784 14.761 1.00 94.44 97 ASP A C 1
ATOM 789 O O . ASP A 1 97 ? -23.572 2.571 14.609 1.00 94.44 97 ASP A O 1
ATOM 793 N N . TYR A 1 98 ? -22.861 4.519 13.784 1.00 97.19 98 TYR A N 1
ATOM 794 C CA . TYR A 1 98 ? -22.412 3.960 12.509 1.00 97.19 98 TYR A CA 1
ATOM 795 C C . TYR A 1 98 ? -21.198 3.026 12.680 1.00 97.19 98 TYR A C 1
ATOM 797 O O . TYR A 1 98 ? -20.375 3.229 13.585 1.00 97.19 98 TYR A O 1
ATOM 805 N N . PRO A 1 99 ? -21.060 1.998 11.815 1.00 97.38 99 PRO A N 1
ATOM 806 C CA . PRO A 1 99 ? -19.914 1.096 11.824 1.00 97.38 99 PRO A CA 1
ATOM 807 C C . PRO A 1 99 ? -18.607 1.825 11.490 1.00 97.38 99 PRO A C 1
ATOM 809 O O . PRO A 1 99 ? -18.603 2.847 10.799 1.00 97.38 99 PRO A O 1
ATOM 812 N N . VAL A 1 100 ? -17.488 1.253 11.940 1.00 98.00 100 VAL A N 1
ATOM 813 C CA . VAL A 1 100 ? -16.143 1.819 11.772 1.00 98.00 100 VAL A CA 1
ATOM 814 C C . VAL A 1 100 ? -15.217 0.812 11.094 1.00 98.00 100 VAL A C 1
ATOM 816 O O . VAL A 1 100 ? -15.052 -0.313 11.563 1.00 98.00 100 VAL A O 1
ATOM 819 N N . LEU A 1 101 ? -14.575 1.236 10.008 1.00 97.81 101 LEU A N 1
ATOM 820 C CA . LEU A 1 101 ? -13.510 0.518 9.316 1.00 97.81 101 LEU A CA 1
ATOM 821 C C . LEU A 1 101 ? -12.163 1.199 9.583 1.00 97.81 101 LEU A C 1
ATOM 823 O O . LEU A 1 101 ? -11.964 2.352 9.211 1.00 97.81 101 LEU A O 1
ATOM 827 N N . LEU A 1 102 ? -11.229 0.477 10.196 1.00 97.19 102 LEU A N 1
ATOM 828 C CA . LEU A 1 102 ? -9.875 0.937 10.507 1.00 97.19 102 LEU A CA 1
ATOM 829 C C . LEU A 1 102 ? -8.872 0.311 9.530 1.00 97.19 102 LEU A C 1
ATOM 831 O O . LEU A 1 102 ? -8.754 -0.912 9.470 1.00 97.19 102 LEU A O 1
ATOM 835 N N . GLU A 1 103 ? -8.128 1.122 8.776 1.00 94.81 103 GLU A N 1
ATOM 836 C CA . GLU A 1 103 ? -7.090 0.621 7.867 1.00 94.81 103 GLU A CA 1
ATOM 837 C C . GLU A 1 103 ? -5.775 0.384 8.617 1.00 94.81 103 GLU A C 1
ATOM 839 O O . GLU A 1 103 ? -5.036 1.306 8.962 1.00 94.81 103 GLU A O 1
ATOM 844 N N . GLY A 1 104 ? -5.475 -0.891 8.840 1.00 91.94 104 GLY A N 1
ATOM 845 C CA . GLY A 1 104 ? -4.302 -1.380 9.544 1.00 91.94 104 GLY A CA 1
ATOM 846 C C . GLY A 1 104 ? -4.362 -1.197 11.062 1.00 91.94 104 GLY A C 1
ATOM 847 O O . GLY A 1 104 ? -5.064 -0.347 11.610 1.00 91.94 104 GLY A O 1
ATOM 848 N N . ILE A 1 105 ? -3.511 -1.955 11.758 1.00 92.31 105 ILE A N 1
ATOM 849 C CA . ILE A 1 105 ? -3.294 -1.822 13.213 1.00 92.31 105 ILE A CA 1
ATOM 850 C C . ILE A 1 105 ? -2.756 -0.431 13.607 1.00 92.31 105 ILE A C 1
ATOM 852 O O . ILE A 1 105 ? -2.805 -0.018 14.759 1.00 92.31 105 ILE A O 1
ATOM 856 N N . HIS A 1 106 ? -2.285 0.327 12.617 1.00 93.56 106 HIS A N 1
ATOM 857 C CA . HIS A 1 106 ? -2.030 1.762 12.658 1.00 93.56 106 HIS A CA 1
ATOM 858 C C . HIS A 1 106 ? -3.126 2.573 13.366 1.00 93.56 106 HIS A C 1
ATOM 860 O O . HIS A 1 106 ? -2.810 3.495 14.113 1.00 93.56 106 HIS A O 1
ATOM 866 N N . CYS A 1 107 ? -4.397 2.240 13.133 1.00 94.19 107 CYS A N 1
ATOM 867 C CA . CYS A 1 107 ? -5.544 3.008 13.614 1.00 94.19 107 CYS A CA 1
ATOM 868 C C . CYS A 1 107 ? -6.245 2.366 14.827 1.00 94.19 107 CYS A C 1
ATOM 870 O O . CYS A 1 107 ? -7.236 2.905 15.312 1.00 94.19 107 CYS A O 1
ATOM 872 N N . THR A 1 108 ? -5.742 1.243 15.361 1.00 94.31 108 THR A N 1
ATOM 873 C CA . THR A 1 108 ? -6.426 0.499 16.438 1.00 94.31 108 THR A CA 1
ATOM 874 C C . THR A 1 108 ? -6.166 1.029 17.849 1.00 94.31 108 THR A C 1
ATOM 876 O O . THR A 1 108 ? -6.754 0.534 18.807 1.00 94.31 108 THR A O 1
ATOM 879 N N . GLY A 1 109 ? -5.313 2.046 18.009 1.00 91.75 109 GLY A N 1
ATOM 880 C CA . GLY A 1 109 ? -4.920 2.577 19.321 1.00 91.75 109 GLY A CA 1
ATOM 881 C C . GLY A 1 109 ? -6.052 3.198 20.146 1.00 91.75 109 GLY A C 1
ATOM 882 O O . GLY A 1 109 ? -5.906 3.310 21.359 1.00 91.75 109 GLY A O 1
ATOM 883 N N . MET A 1 110 ? -7.175 3.536 19.505 1.00 91.31 110 MET A N 1
ATOM 884 C CA . MET A 1 110 ? -8.376 4.099 20.135 1.00 91.31 110 MET A CA 1
ATOM 885 C C . MET A 1 110 ? -9.555 3.119 20.252 1.00 91.31 110 MET A C 1
ATOM 887 O O . MET A 1 110 ? -10.595 3.502 20.774 1.00 91.31 110 MET A O 1
ATOM 891 N N . VAL A 1 111 ? -9.432 1.862 19.795 1.00 92.62 111 VAL A N 1
ATOM 892 C CA . VAL A 1 111 ? -10.586 0.935 19.701 1.00 92.62 111 VAL A CA 1
ATOM 893 C C . VAL A 1 111 ? -11.266 0.697 21.048 1.00 92.62 111 VAL A C 1
ATOM 895 O O . VAL A 1 111 ? -12.488 0.706 21.116 1.00 92.62 111 VAL A O 1
ATOM 898 N N . SER A 1 112 ? -10.496 0.568 22.131 1.00 90.81 112 SER A N 1
ATOM 899 C CA . SER A 1 112 ? -11.030 0.389 23.490 1.00 90.81 112 SER A CA 1
ATOM 900 C C . SER A 1 112 ? -11.791 1.604 24.043 1.00 90.81 112 SER A C 1
ATOM 902 O O . SER A 1 112 ? -12.403 1.499 25.104 1.00 90.81 112 SER A O 1
ATOM 904 N N . GLN A 1 113 ? -11.740 2.745 23.350 1.00 93.31 113 GLN A N 1
ATOM 905 C CA . GLN A 1 113 ? -12.389 4.004 23.723 1.00 93.31 113 GLN A CA 1
ATOM 906 C C . GLN A 1 113 ? -13.603 4.316 22.823 1.00 93.31 113 GLN A C 1
ATOM 908 O O . GLN A 1 113 ? -14.401 5.197 23.146 1.00 93.31 113 GLN A O 1
ATOM 913 N N . ILE A 1 114 ? -13.770 3.595 21.706 1.00 94.06 114 ILE A N 1
ATOM 914 C CA . ILE A 1 114 ? -14.961 3.691 20.852 1.00 94.06 114 ILE A CA 1
ATOM 915 C C . ILE A 1 114 ? -16.167 3.126 21.623 1.00 94.06 114 ILE A C 1
ATOM 917 O O . ILE A 1 114 ? -16.054 2.132 22.345 1.00 94.06 114 ILE A O 1
ATOM 921 N N . ARG A 1 115 ? -17.335 3.763 21.479 1.00 92.56 115 ARG A N 1
ATOM 922 C CA . ARG A 1 115 ? -18.584 3.384 22.155 1.00 92.56 115 ARG A CA 1
ATOM 923 C C . ARG A 1 115 ? -18.892 1.895 21.950 1.00 92.56 115 ARG A C 1
ATOM 925 O O . ARG A 1 115 ? -19.005 1.415 20.820 1.00 92.56 115 ARG A O 1
ATOM 932 N N . LYS A 1 116 ? -19.086 1.178 23.063 1.00 89.31 116 LYS A N 1
ATOM 933 C CA . LYS A 1 116 ? -19.475 -0.242 23.072 1.00 89.31 116 LYS A CA 1
ATOM 934 C C . LYS A 1 116 ? -20.729 -0.475 22.225 1.00 89.31 116 LYS A C 1
ATOM 936 O O . LYS A 1 116 ? -21.673 0.305 22.289 1.00 89.31 116 LYS A O 1
ATOM 941 N N . GLY A 1 117 ? -20.743 -1.571 21.468 1.00 88.06 117 GLY A N 1
ATOM 942 C CA . GLY A 1 117 ? -21.848 -1.940 20.576 1.00 88.06 117 GLY A CA 1
ATOM 943 C C . GLY A 1 117 ? -21.690 -1.464 19.127 1.00 88.06 117 GLY A C 1
ATOM 944 O O . GLY A 1 117 ? -22.334 -2.033 18.244 1.00 88.06 117 GLY A O 1
ATOM 945 N N . LYS A 1 118 ? -20.794 -0.505 18.836 1.00 93.69 118 LYS A N 1
ATOM 946 C CA . LYS A 1 118 ? -20.416 -0.191 17.448 1.00 93.69 118 LYS A CA 1
ATOM 947 C C . LYS A 1 118 ? -19.762 -1.401 16.782 1.00 93.69 118 LYS A C 1
ATOM 949 O O . LYS A 1 118 ? -18.880 -2.044 17.345 1.00 93.69 118 LYS A O 1
ATOM 954 N N . LYS A 1 119 ? -20.156 -1.679 15.536 1.00 95.25 119 LYS A N 1
ATOM 955 C CA . LYS A 1 119 ? -19.500 -2.692 14.698 1.00 95.25 119 LYS A CA 1
ATOM 956 C C . LYS A 1 119 ? -18.179 -2.134 14.178 1.00 95.25 119 LYS A C 1
ATOM 958 O O . LYS A 1 119 ? -18.183 -1.185 13.394 1.00 95.25 119 LYS A O 1
ATOM 963 N N . ILE A 1 120 ? -17.071 -2.736 14.595 1.00 96.69 120 ILE A N 1
ATOM 964 C CA . ILE A 1 120 ? -15.718 -2.328 14.207 1.00 96.69 120 ILE A CA 1
ATOM 965 C C . ILE A 1 120 ? -15.095 -3.427 13.341 1.00 96.69 120 ILE A C 1
ATOM 967 O O . ILE A 1 120 ? -15.199 -4.615 13.654 1.00 96.69 120 ILE A O 1
ATOM 971 N N . MET A 1 121 ? -14.438 -3.023 12.255 1.00 96.25 121 MET A N 1
ATOM 972 C CA . MET A 1 121 ? -13.616 -3.890 11.416 1.00 96.25 121 MET A CA 1
ATOM 973 C C . MET A 1 121 ? -12.218 -3.292 11.262 1.00 96.25 121 MET A C 1
ATOM 975 O O . MET A 1 121 ? -12.070 -2.138 10.869 1.00 96.25 121 MET A O 1
ATOM 979 N N . VAL A 1 122 ? -11.187 -4.088 11.527 1.00 95.31 122 VAL A N 1
ATOM 980 C CA . VAL A 1 122 ? -9.784 -3.751 11.276 1.00 95.31 122 VAL A CA 1
ATOM 981 C C . VAL A 1 122 ? -9.353 -4.442 9.990 1.00 95.31 122 VAL A C 1
ATOM 983 O O . VAL A 1 122 ? -9.312 -5.670 9.909 1.00 95.31 122 VAL A O 1
ATOM 986 N N . ARG A 1 123 ? -9.012 -3.662 8.967 1.00 94.06 123 ARG A N 1
ATOM 987 C CA . ARG A 1 123 ? -8.510 -4.189 7.700 1.00 94.06 123 ARG A CA 1
ATOM 988 C C . ARG A 1 123 ? -6.990 -4.233 7.718 1.00 94.06 123 ARG A C 1
ATOM 990 O O . ARG A 1 123 ? -6.335 -3.200 7.632 1.00 94.06 123 ARG A O 1
ATOM 997 N N . VAL A 1 124 ? -6.420 -5.419 7.881 1.00 90.38 124 VAL A N 1
ATOM 998 C CA . VAL A 1 124 ? -4.979 -5.627 8.057 1.00 90.38 124 VAL A CA 1
ATOM 999 C C . VAL A 1 124 ? -4.288 -5.676 6.696 1.00 90.38 124 VAL A C 1
ATOM 1001 O O . VAL A 1 124 ? -4.647 -6.471 5.830 1.00 90.38 124 VAL A O 1
ATOM 1004 N N . HIS A 1 125 ? -3.298 -4.801 6.501 1.00 86.25 125 HIS A N 1
ATOM 1005 C CA . HIS A 1 125 ? -2.577 -4.674 5.228 1.00 86.25 125 HIS A CA 1
ATOM 1006 C C . HIS A 1 125 ? -1.404 -5.654 5.115 1.00 86.25 125 HIS A C 1
ATOM 1008 O O . HIS A 1 125 ? -1.161 -6.188 4.038 1.00 86.25 125 HIS A O 1
ATOM 1014 N N . ASN A 1 126 ? -0.679 -5.868 6.216 1.00 82.38 126 ASN A N 1
ATOM 1015 C CA . ASN A 1 126 ? 0.410 -6.836 6.365 1.00 82.38 126 ASN A CA 1
ATOM 1016 C C . ASN A 1 126 ? 0.519 -7.236 7.847 1.00 82.38 126 ASN A C 1
ATOM 1018 O O . ASN A 1 126 ? 0.108 -6.469 8.724 1.00 82.38 126 ASN A O 1
ATOM 1022 N N . LEU A 1 127 ? 1.205 -8.342 8.141 1.00 85.94 127 LEU A N 1
ATOM 1023 C CA . LEU A 1 127 ? 1.798 -8.578 9.461 1.00 85.94 127 LEU A CA 1
ATOM 1024 C C . LEU A 1 127 ? 2.945 -7.575 9.730 1.00 85.94 127 LEU A C 1
ATOM 1026 O O . LEU A 1 127 ? 4.104 -7.792 9.355 1.00 85.94 127 LEU A O 1
ATOM 1030 N N . GLU A 1 128 ? 2.621 -6.445 10.363 1.00 88.62 128 GLU A N 1
ATOM 1031 C CA . GLU A 1 128 ? 3.538 -5.311 10.562 1.00 88.62 128 GLU A CA 1
ATOM 1032 C C . GLU A 1 128 ? 4.788 -5.686 11.371 1.00 88.62 128 GLU A C 1
ATOM 1034 O O . GLU A 1 128 ? 5.898 -5.254 11.035 1.00 88.62 128 GLU A O 1
ATOM 1039 N N . SER A 1 129 ? 4.663 -6.538 12.395 1.00 89.25 129 SER A N 1
ATOM 1040 C CA . SER A 1 129 ? 5.820 -7.035 13.151 1.00 89.25 129 SER A CA 1
ATOM 1041 C C . SER A 1 129 ? 6.843 -7.749 12.264 1.00 89.25 129 SER A C 1
ATOM 1043 O O . SER A 1 129 ? 8.051 -7.533 12.430 1.00 89.25 129 SER A O 1
ATOM 1045 N N . ALA A 1 130 ? 6.388 -8.536 11.282 1.00 86.88 130 ALA A N 1
ATOM 1046 C CA . ALA A 1 130 ? 7.231 -9.213 10.299 1.00 86.88 130 ALA A CA 1
ATOM 1047 C C . ALA A 1 130 ? 7.786 -8.247 9.237 1.00 86.88 130 ALA A C 1
ATOM 1049 O O . ALA A 1 130 ? 8.969 -8.337 8.892 1.00 86.88 130 ALA A O 1
ATOM 1050 N N . TYR A 1 131 ? 6.986 -7.281 8.776 1.00 85.38 131 TYR A N 1
ATOM 1051 C CA . TYR A 1 131 ? 7.436 -6.225 7.864 1.00 85.38 131 TYR A CA 1
ATOM 1052 C C . TYR A 1 131 ? 8.595 -5.412 8.470 1.00 85.38 131 TYR A C 1
ATOM 1054 O O . TYR A 1 131 ? 9.681 -5.336 7.884 1.00 85.38 131 TYR A O 1
ATOM 1062 N N . TYR A 1 132 ? 8.438 -4.923 9.703 1.00 88.81 132 TYR A N 1
ATOM 1063 C CA . TYR A 1 132 ? 9.498 -4.225 10.441 1.00 88.81 132 TYR A CA 1
ATOM 1064 C C . TYR A 1 132 ? 10.724 -5.112 10.712 1.00 88.81 132 TYR A C 1
ATOM 1066 O O . TYR A 1 132 ? 11.862 -4.632 10.665 1.00 88.81 132 TYR A O 1
ATOM 1074 N N . ARG A 1 133 ? 10.529 -6.422 10.929 1.00 88.88 133 ARG A N 1
ATOM 1075 C CA . ARG A 1 133 ? 11.625 -7.400 11.068 1.00 88.88 133 ARG A CA 1
ATOM 1076 C C . ARG A 1 133 ? 12.451 -7.518 9.783 1.00 88.88 133 ARG A C 1
ATOM 1078 O O . ARG A 1 133 ? 13.667 -7.693 9.857 1.00 88.88 133 ARG A O 1
ATOM 1085 N N . ASN A 1 134 ? 11.818 -7.397 8.617 1.00 83.69 134 ASN A N 1
ATOM 1086 C CA . ASN A 1 134 ? 12.490 -7.431 7.318 1.00 83.69 134 ASN A CA 1
ATOM 1087 C C . ASN A 1 134 ? 13.193 -6.101 6.997 1.00 83.69 134 ASN A C 1
ATOM 1089 O O . ASN A 1 134 ? 14.361 -6.133 6.600 1.00 83.69 134 ASN A O 1
ATOM 1093 N N . LEU A 1 135 ? 12.581 -4.947 7.300 1.00 84.69 135 LEU A N 1
ATOM 1094 C CA . LEU A 1 135 ? 13.262 -3.640 7.247 1.00 84.69 135 LEU A CA 1
ATOM 1095 C C . LEU A 1 135 ? 14.539 -3.636 8.109 1.00 84.69 135 LEU A C 1
ATOM 1097 O O . LEU A 1 135 ? 15.608 -3.234 7.653 1.00 84.69 135 LEU A O 1
ATOM 1101 N N . ALA A 1 136 ? 14.468 -4.184 9.325 1.00 87.56 136 ALA A N 1
ATOM 1102 C CA . ALA A 1 136 ? 15.619 -4.349 10.211 1.00 87.56 136 ALA A CA 1
ATOM 1103 C C . ALA A 1 136 ? 16.733 -5.263 9.659 1.00 87.56 136 ALA A C 1
ATOM 1105 O O . ALA A 1 136 ? 17.889 -5.131 10.067 1.00 87.56 136 ALA A O 1
ATOM 1106 N N . LYS A 1 137 ? 16.421 -6.219 8.775 1.00 85.69 137 LYS A N 1
ATOM 1107 C CA . LYS A 1 137 ? 17.436 -7.061 8.119 1.00 85.69 137 LYS A CA 1
ATOM 1108 C C . LYS A 1 137 ? 18.137 -6.292 6.996 1.00 85.69 137 LYS A C 1
ATOM 1110 O O . LYS A 1 137 ? 19.366 -6.329 6.938 1.00 85.69 137 LYS A O 1
ATOM 1115 N N . ALA A 1 138 ? 17.370 -5.575 6.172 1.00 78.75 138 ALA A N 1
ATOM 1116 C CA . ALA A 1 138 ? 17.859 -4.828 5.010 1.00 78.75 138 ALA A CA 1
ATOM 1117 C C . ALA A 1 138 ? 18.603 -3.522 5.365 1.00 78.75 138 ALA A C 1
ATOM 1119 O O . ALA A 1 138 ? 19.499 -3.103 4.631 1.00 78.75 138 ALA A O 1
ATOM 1120 N N . GLU A 1 139 ? 18.263 -2.885 6.489 1.00 84.00 139 GLU A N 1
ATOM 1121 C CA . GLU A 1 139 ? 18.859 -1.614 6.912 1.00 84.00 139 GLU A CA 1
ATOM 1122 C C . GLU A 1 139 ? 20.358 -1.743 7.263 1.00 84.00 139 GLU A C 1
ATOM 1124 O O . GLU A 1 139 ? 20.797 -2.663 7.974 1.00 84.00 139 GLU A O 1
ATOM 1129 N N . ARG A 1 140 ? 21.135 -0.766 6.775 1.00 84.25 140 ARG A N 1
ATOM 1130 C CA . ARG A 1 140 ? 22.587 -0.620 6.959 1.00 84.25 140 ARG A CA 1
ATOM 1131 C C . ARG A 1 140 ? 22.933 0.302 8.130 1.00 84.25 140 ARG A C 1
ATOM 1133 O O . ARG A 1 140 ? 23.922 0.065 8.814 1.00 84.25 140 ARG A O 1
ATOM 1140 N N . SER A 1 141 ? 22.132 1.339 8.379 1.00 88.25 141 SER A N 1
ATOM 1141 C CA . SER A 1 141 ? 22.334 2.276 9.488 1.00 88.25 141 SER A CA 1
ATOM 1142 C C . SER A 1 141 ? 22.010 1.616 10.828 1.00 88.25 141 SER A C 1
ATOM 1144 O O . SER A 1 141 ? 20.862 1.258 11.085 1.00 88.25 141 SER A O 1
ATOM 1146 N N . TRP A 1 142 ? 23.002 1.503 11.716 1.00 88.50 142 TRP A N 1
ATOM 1147 C CA . TRP A 1 142 ? 22.850 0.896 13.045 1.00 88.50 142 TRP A CA 1
ATOM 1148 C C . TRP A 1 142 ? 21.708 1.502 13.876 1.00 88.50 142 TRP A C 1
ATOM 1150 O O . TRP A 1 142 ? 20.946 0.760 14.494 1.00 88.50 142 TRP A O 1
ATOM 1160 N N . ILE A 1 143 ? 21.536 2.827 13.832 1.00 89.69 143 ILE A N 1
ATOM 1161 C CA . ILE A 1 143 ? 20.487 3.545 14.575 1.00 89.69 143 ILE A CA 1
ATOM 1162 C C . ILE A 1 143 ? 19.095 3.165 14.048 1.00 89.69 143 ILE A C 1
ATOM 1164 O O . ILE A 1 143 ? 18.234 2.727 14.814 1.00 89.69 143 ILE A O 1
ATOM 1168 N N . LYS A 1 144 ? 18.880 3.255 12.727 1.00 87.44 144 LYS A N 1
ATOM 1169 C CA . LYS A 1 144 ? 17.605 2.870 12.094 1.00 87.44 144 LYS A CA 1
ATOM 1170 C C . LYS A 1 144 ? 17.316 1.377 12.265 1.00 87.44 144 LYS A C 1
ATOM 1172 O O . LYS A 1 144 ? 16.187 0.992 12.550 1.00 87.44 144 LYS A O 1
ATOM 1177 N N . LYS A 1 145 ? 18.348 0.535 12.176 1.00 91.19 145 LYS A N 1
ATOM 1178 C CA . LYS A 1 145 ? 18.280 -0.915 12.393 1.00 91.19 145 LYS A CA 1
ATOM 1179 C C . LYS A 1 145 ? 17.847 -1.262 13.815 1.00 91.19 145 LYS A C 1
ATOM 1181 O O . LYS A 1 145 ? 16.998 -2.134 13.992 1.00 91.19 145 LYS A O 1
ATOM 1186 N N . PHE A 1 146 ? 18.385 -0.574 14.824 1.00 90.12 146 PHE A N 1
ATOM 1187 C CA . PHE A 1 146 ? 17.943 -0.725 16.210 1.00 90.12 146 PHE A CA 1
ATOM 1188 C C . PHE A 1 146 ? 16.479 -0.299 16.381 1.00 90.12 146 PHE A C 1
ATOM 1190 O O . PHE A 1 146 ? 15.697 -1.059 16.950 1.00 90.12 146 PHE A O 1
ATOM 1197 N N . TYR A 1 147 ? 16.089 0.850 15.816 1.00 90.94 147 TYR A N 1
ATOM 1198 C CA . TYR A 1 147 ? 14.697 1.308 15.799 1.00 90.94 147 TYR A CA 1
ATOM 1199 C C . TYR A 1 147 ? 13.755 0.262 15.178 1.00 90.94 147 TYR A C 1
ATOM 1201 O O . TYR A 1 147 ? 12.835 -0.188 15.855 1.00 90.94 147 TYR A O 1
ATOM 1209 N N . PHE A 1 148 ? 14.021 -0.225 13.959 1.00 91.81 148 PHE A N 1
ATOM 1210 C CA . PHE A 1 148 ? 13.172 -1.235 13.313 1.00 91.81 148 PHE A CA 1
ATOM 1211 C C . PHE A 1 148 ? 13.093 -2.549 14.113 1.00 91.81 148 PHE A C 1
ATO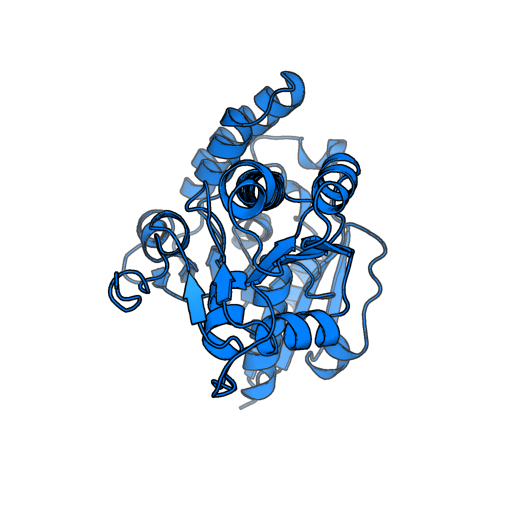M 1213 O O . PHE A 1 148 ? 12.017 -3.135 14.221 1.00 91.81 148 PHE A O 1
ATOM 1220 N N . ARG A 1 149 ? 14.197 -2.994 14.738 1.00 92.06 149 ARG A N 1
ATOM 1221 C CA . ARG A 1 149 ? 14.200 -4.164 15.643 1.00 92.06 149 ARG A CA 1
ATOM 1222 C C . ARG A 1 149 ? 13.366 -3.937 16.902 1.00 92.06 149 ARG A C 1
ATOM 1224 O O . ARG A 1 149 ? 12.749 -4.881 17.389 1.00 92.06 149 ARG A O 1
ATOM 1231 N N . ARG A 1 150 ? 13.380 -2.724 17.459 1.00 91.88 150 ARG A N 1
ATOM 1232 C CA . ARG A 1 150 ? 12.577 -2.365 18.631 1.00 91.88 150 ARG A CA 1
ATOM 1233 C C . ARG A 1 150 ? 11.096 -2.339 18.268 1.00 91.88 150 ARG A C 1
ATOM 1235 O O . ARG A 1 150 ? 10.327 -3.051 18.901 1.00 91.88 150 ARG A O 1
ATOM 1242 N N . GLU A 1 151 ? 10.729 -1.604 17.219 1.00 93.44 151 GLU A N 1
ATOM 1243 C CA . GLU A 1 151 ? 9.344 -1.511 16.746 1.00 93.44 151 GLU A CA 1
ATOM 1244 C C . GLU A 1 151 ? 8.777 -2.885 16.373 1.00 93.44 151 GLU A C 1
ATOM 1246 O O . GLU A 1 151 ? 7.692 -3.210 16.829 1.00 93.44 151 GLU A O 1
ATOM 1251 N N . SER A 1 152 ? 9.530 -3.742 15.668 1.00 93.25 152 SER A N 1
ATOM 1252 C CA . SER A 1 152 ? 9.112 -5.123 15.358 1.00 93.25 152 SER A CA 1
ATOM 1253 C C . SER A 1 152 ? 8.683 -5.910 16.609 1.00 93.25 152 SER A C 1
ATOM 1255 O O . SER A 1 152 ? 7.646 -6.567 16.589 1.00 93.25 152 SER A O 1
ATOM 1257 N N . ARG A 1 153 ? 9.422 -5.792 17.724 1.00 92.81 153 ARG A N 1
ATOM 1258 C CA . ARG A 1 153 ? 9.076 -6.454 18.998 1.00 92.81 153 ARG A CA 1
ATOM 1259 C C . ARG A 1 153 ? 7.919 -5.790 19.743 1.00 92.81 153 ARG A C 1
ATOM 1261 O O . ARG A 1 153 ? 7.205 -6.478 20.464 1.00 92.81 153 ARG A O 1
ATOM 1268 N N . LEU A 1 154 ? 7.759 -4.469 19.628 1.00 93.25 154 LEU A N 1
ATOM 1269 C CA . LEU A 1 154 ? 6.597 -3.775 20.192 1.00 93.25 154 LEU A CA 1
ATOM 1270 C C . LEU A 1 154 ? 5.329 -4.163 19.424 1.00 93.25 154 LEU A C 1
ATOM 1272 O O . LEU A 1 154 ? 4.311 -4.436 20.048 1.00 93.25 154 LEU A O 1
ATOM 1276 N N . LEU A 1 155 ? 5.411 -4.250 18.094 1.00 92.88 155 LEU A N 1
ATOM 1277 C CA . LEU A 1 155 ? 4.329 -4.692 17.216 1.00 92.88 155 LEU A CA 1
ATOM 1278 C C . LEU A 1 155 ? 3.922 -6.127 17.535 1.00 92.88 155 LEU A C 1
ATOM 1280 O O . LEU A 1 155 ? 2.761 -6.359 17.827 1.00 92.88 155 LEU A O 1
ATOM 1284 N N . GLU A 1 156 ? 4.877 -7.053 17.633 1.00 91.94 156 GLU A N 1
ATOM 1285 C CA . GLU A 1 156 ? 4.603 -8.461 17.965 1.00 91.94 156 GLU A CA 1
ATOM 1286 C C . GLU A 1 156 ? 3.923 -8.649 19.339 1.00 91.94 156 GLU A C 1
ATOM 1288 O O . GLU A 1 156 ? 3.218 -9.633 19.568 1.00 91.94 156 GLU A O 1
ATOM 1293 N N . LYS A 1 157 ? 4.123 -7.709 20.274 1.00 91.56 157 LYS A N 1
ATOM 1294 C CA . LYS A 1 157 ? 3.378 -7.656 21.541 1.00 91.56 157 LYS A CA 1
ATOM 1295 C C . LYS A 1 157 ? 2.005 -7.007 21.369 1.00 91.56 157 LYS A C 1
ATOM 1297 O O . LYS A 1 157 ? 1.028 -7.535 21.884 1.00 91.56 157 LYS A O 1
ATOM 1302 N N . TYR A 1 158 ? 1.933 -5.886 20.655 1.00 91.69 158 TYR A N 1
ATOM 1303 C CA . TYR A 1 158 ? 0.702 -5.124 20.450 1.00 91.69 158 TYR A CA 1
ATOM 1304 C C . TYR A 1 158 ? -0.342 -5.894 19.629 1.00 91.69 158 TYR A C 1
ATOM 1306 O O . TYR A 1 158 ? -1.517 -5.888 19.983 1.00 91.69 158 TYR A O 1
ATOM 1314 N N . GLU A 1 159 ? 0.092 -6.626 18.600 1.00 90.75 159 GLU A N 1
ATOM 1315 C CA . GLU A 1 159 ? -0.734 -7.518 17.777 1.00 90.75 159 GLU A CA 1
ATOM 1316 C C . GLU A 1 159 ? -1.470 -8.558 18.646 1.00 90.75 159 GLU A C 1
ATOM 1318 O O . GLU A 1 159 ? -2.650 -8.813 18.434 1.00 90.75 159 GLU A O 1
ATOM 1323 N N . LYS A 1 160 ? -0.832 -9.061 19.715 1.00 88.81 160 LYS A N 1
ATOM 1324 C CA . LYS A 1 160 ? -1.439 -9.993 20.690 1.00 88.81 160 LYS A CA 1
ATOM 1325 C C . LYS A 1 160 ? -2.388 -9.325 21.693 1.00 88.81 160 LYS A C 1
ATOM 1327 O O . LYS A 1 160 ? -3.116 -10.022 22.389 1.00 88.81 160 LYS A O 1
ATOM 1332 N N . THR A 1 161 ? -2.369 -7.995 21.791 1.00 88.88 161 THR A N 1
ATOM 1333 C CA . THR A 1 161 ? -3.297 -7.202 22.626 1.00 88.88 161 THR A CA 1
ATOM 1334 C C . THR A 1 161 ? -4.474 -6.635 21.833 1.00 88.88 161 THR A C 1
ATOM 1336 O O . THR A 1 161 ? -5.254 -5.849 22.369 1.00 88.88 161 THR A O 1
ATOM 1339 N N . LEU A 1 162 ? -4.595 -6.993 20.552 1.00 89.62 162 LEU A N 1
ATOM 1340 C CA . LEU A 1 162 ? -5.692 -6.541 19.709 1.00 89.62 162 LEU A CA 1
ATOM 1341 C C . LEU A 1 162 ? -7.042 -7.129 20.182 1.00 89.62 162 LEU A C 1
ATOM 1343 O O . LEU A 1 162 ? -7.099 -8.294 20.593 1.00 89.62 162 LEU A O 1
ATOM 1347 N N . PRO A 1 163 ? -8.124 -6.329 20.143 1.00 87.00 163 PRO A N 1
ATOM 1348 C CA . PRO A 1 163 ? -9.434 -6.716 20.664 1.00 87.00 163 PRO A CA 1
ATOM 1349 C C . PRO A 1 163 ? -10.027 -7.897 19.892 1.00 87.00 163 PRO A C 1
ATOM 1351 O O . PRO A 1 163 ? -9.989 -7.934 18.669 1.00 87.00 163 PRO A O 1
ATOM 1354 N N . GLN A 1 164 ? -10.594 -8.870 20.603 1.00 86.38 164 GLN A N 1
ATOM 1355 C CA . GLN A 1 164 ? -11.145 -10.086 19.986 1.00 86.38 164 GLN A CA 1
ATOM 1356 C C . GLN A 1 164 ? -12.626 -9.949 19.590 1.00 86.38 164 GLN A C 1
ATOM 1358 O O . GLN A 1 164 ? -13.158 -10.804 18.890 1.00 86.38 164 GLN A O 1
ATOM 1363 N N . ASP A 1 165 ? -13.284 -8.866 20.005 1.00 87.19 165 ASP A N 1
ATOM 1364 C CA . ASP A 1 165 ? -14.689 -8.529 19.755 1.00 87.19 165 ASP A CA 1
ATOM 1365 C C . ASP A 1 165 ? -14.909 -7.649 18.504 1.00 87.19 165 ASP A C 1
ATOM 1367 O O . ASP A 1 165 ? -15.996 -7.110 18.296 1.00 87.19 165 ASP A O 1
ATOM 1371 N N . VAL A 1 166 ? -13.896 -7.533 17.636 1.00 92.81 166 VAL A N 1
ATOM 1372 C CA . VAL A 1 166 ? -13.975 -6.831 16.341 1.00 92.81 166 VAL A CA 1
ATOM 1373 C C . VAL A 1 166 ? -13.728 -7.784 15.168 1.00 92.81 166 VAL A C 1
ATOM 1375 O O . VAL A 1 166 ? -13.205 -8.885 15.343 1.00 92.81 166 VAL A O 1
ATOM 1378 N N . PHE A 1 167 ? -14.093 -7.368 13.954 1.00 94.88 167 PHE A N 1
ATOM 1379 C CA . PHE A 1 167 ? -13.811 -8.130 12.733 1.00 94.88 167 PHE A CA 1
ATOM 1380 C C . PHE A 1 167 ? -12.424 -7.810 12.168 1.00 94.88 167 PHE A C 1
ATOM 1382 O O . PHE A 1 167 ? -11.988 -6.660 12.203 1.00 94.88 167 PHE A O 1
ATOM 1389 N N . TYR A 1 168 ? -11.771 -8.800 11.565 1.00 94.12 168 TYR A N 1
ATOM 1390 C CA . TYR A 1 168 ? -10.468 -8.676 10.917 1.00 94.12 168 TYR A CA 1
ATOM 1391 C C . TYR A 1 168 ? -10.551 -9.058 9.442 1.00 94.12 168 TYR A C 1
ATOM 1393 O O . TYR A 1 168 ? -10.890 -10.186 9.093 1.00 94.12 168 TYR A O 1
ATOM 1401 N N . ALA A 1 169 ? -10.208 -8.118 8.568 1.00 93.69 169 ALA A N 1
ATOM 1402 C CA . ALA A 1 169 ? -10.199 -8.321 7.125 1.00 93.69 169 ALA A CA 1
ATOM 1403 C C . ALA A 1 169 ? -8.754 -8.251 6.612 1.00 93.69 169 ALA A C 1
ATOM 1405 O O . ALA A 1 169 ? -8.176 -7.168 6.585 1.00 93.69 169 ALA A O 1
ATOM 1406 N N . SER A 1 170 ? -8.138 -9.373 6.239 1.00 90.12 170 SER A N 1
ATOM 1407 C CA . SER A 1 170 ? -6.734 -9.379 5.788 1.00 90.12 170 SER A CA 1
ATOM 1408 C C . SER A 1 170 ? -6.611 -9.284 4.269 1.00 90.12 170 SER A C 1
ATOM 1410 O O . SER A 1 170 ? -7.323 -9.992 3.555 1.00 90.12 170 SER A O 1
ATOM 1412 N N . ILE A 1 171 ? -5.668 -8.470 3.778 1.00 87.12 171 ILE A N 1
ATOM 1413 C CA . ILE A 1 171 ? -5.312 -8.417 2.347 1.00 87.12 171 ILE A CA 1
ATOM 1414 C C . ILE A 1 171 ? -4.602 -9.700 1.895 1.00 87.12 171 ILE A C 1
ATOM 1416 O O . ILE A 1 171 ? -4.821 -10.139 0.769 1.00 87.12 171 ILE A O 1
ATOM 1420 N N . ASN A 1 172 ? -3.780 -10.310 2.755 1.00 80.31 172 ASN A N 1
ATOM 1421 C CA . ASN A 1 172 ? -3.120 -11.587 2.473 1.00 80.31 172 ASN A CA 1
ATOM 1422 C C . ASN A 1 172 ? -3.837 -12.711 3.225 1.00 80.31 172 ASN A C 1
ATOM 1424 O O . ASN A 1 172 ? -4.053 -12.609 4.436 1.00 80.31 172 ASN A O 1
ATOM 1428 N N . HIS A 1 173 ? -4.155 -13.806 2.539 1.00 80.06 173 HIS A N 1
ATOM 1429 C CA . HIS A 1 173 ? -4.768 -14.978 3.168 1.00 80.06 173 HIS A CA 1
ATOM 1430 C C . HIS A 1 173 ? -3.882 -15.573 4.284 1.00 80.06 173 HIS A C 1
ATOM 1432 O O . HIS A 1 173 ? -4.375 -15.899 5.361 1.00 80.06 173 HIS A O 1
ATOM 1438 N N . ASP A 1 174 ? -2.566 -15.627 4.063 1.00 80.44 174 ASP A N 1
ATOM 1439 C CA . ASP A 1 174 ? -1.594 -16.237 4.986 1.00 80.44 174 ASP A CA 1
ATOM 1440 C C . ASP A 1 174 ? -1.424 -15.464 6.310 1.00 80.44 174 ASP A C 1
ATOM 1442 O O . ASP A 1 174 ? -0.991 -16.031 7.314 1.00 80.44 174 ASP A O 1
ATOM 1446 N N . ASP A 1 175 ? -1.793 -14.178 6.340 1.00 81.38 175 ASP A N 1
ATOM 1447 C CA . ASP A 1 175 ? -1.724 -13.351 7.549 1.00 81.38 175 ASP A CA 1
ATOM 1448 C C . ASP A 1 175 ? -2.905 -13.629 8.511 1.00 81.38 175 ASP A C 1
ATOM 1450 O O . ASP A 1 175 ? -2.776 -13.369 9.709 1.00 81.38 175 ASP A O 1
ATOM 1454 N N . LEU A 1 176 ? -4.026 -14.202 8.036 1.00 80.25 176 LEU A N 1
ATOM 1455 C CA . LEU A 1 176 ? -5.270 -14.380 8.812 1.00 80.25 176 LEU A CA 1
ATOM 1456 C C . LEU A 1 176 ? -5.108 -15.030 10.200 1.00 80.25 176 LEU A C 1
ATOM 1458 O O . LEU A 1 176 ? -5.679 -14.485 11.148 1.00 80.25 176 LEU A O 1
ATOM 1462 N N . PRO A 1 177 ? -4.329 -16.121 10.381 1.00 84.06 177 PRO A N 1
ATOM 1463 C CA . PRO A 1 177 ? -4.225 -16.806 11.674 1.00 84.06 177 PRO A CA 1
ATOM 1464 C C . PRO A 1 177 ? -3.612 -15.966 12.806 1.00 84.06 177 PRO A C 1
ATOM 1466 O O . PRO A 1 177 ? -3.615 -16.402 13.954 1.00 84.06 177 PRO A O 1
ATOM 1469 N N . HIS A 1 178 ? -3.064 -14.783 12.505 1.00 83.12 178 HIS A N 1
ATOM 1470 C CA . HIS A 1 178 ? -2.416 -13.910 13.486 1.00 83.12 178 HIS A CA 1
ATOM 1471 C C . HIS A 1 178 ? -3.366 -12.908 14.155 1.00 83.12 178 HIS A C 1
ATOM 1473 O O . HIS A 1 178 ? -3.006 -12.350 15.190 1.00 83.12 178 HIS A O 1
ATOM 1479 N N . PHE A 1 179 ? -4.535 -12.633 13.562 1.00 75.94 179 PHE A N 1
ATOM 1480 C CA . PHE A 1 179 ? -5.310 -11.425 13.882 1.00 75.94 179 PHE A CA 1
ATOM 1481 C C . PHE A 1 179 ? -6.690 -11.664 14.503 1.00 75.94 179 PHE A C 1
ATOM 1483 O O . PHE A 1 179 ? -7.310 -10.704 14.942 1.00 75.94 179 PHE A O 1
ATOM 1490 N N . GLY A 1 180 ? -7.161 -12.905 14.609 1.00 70.75 180 GLY A N 1
ATOM 1491 C CA . GLY A 1 180 ? -8.420 -13.214 15.288 1.00 70.75 180 GLY A CA 1
ATOM 1492 C C . GLY A 1 180 ? -8.729 -14.706 15.308 1.00 70.75 180 GLY A C 1
ATOM 1493 O O . GLY A 1 180 ? -7.885 -15.541 14.986 1.00 70.75 180 GLY A O 1
ATOM 1494 N N . THR A 1 181 ? -9.966 -15.046 15.661 1.00 72.50 181 THR A N 1
ATOM 1495 C CA . THR A 1 181 ? -10.500 -16.406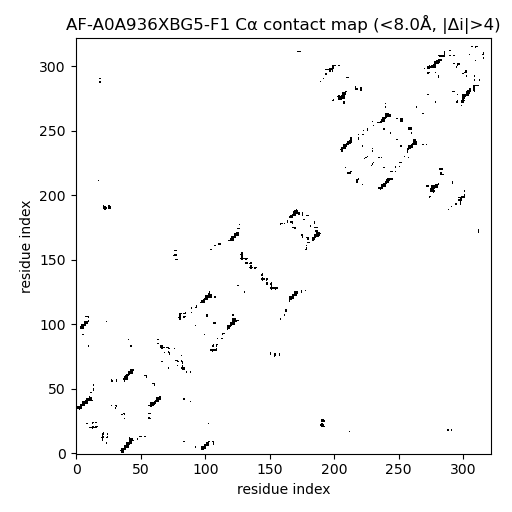 15.523 1.00 72.50 181 THR A CA 1
ATOM 1496 C C . THR A 1 181 ? -11.006 -16.645 14.097 1.00 72.50 181 THR A C 1
ATOM 1498 O O . THR A 1 181 ? -11.251 -15.703 13.337 1.00 72.50 181 THR A O 1
ATOM 1501 N N . ALA A 1 182 ? -11.256 -17.905 13.737 1.00 67.06 182 ALA A N 1
ATOM 1502 C CA . ALA A 1 182 ? -11.847 -18.261 12.443 1.00 67.06 182 ALA A CA 1
ATOM 1503 C C . ALA A 1 182 ? -13.268 -17.689 12.213 1.00 67.06 182 ALA A C 1
ATOM 1505 O O . ALA A 1 182 ? -13.735 -17.677 11.080 1.00 67.06 182 ALA A O 1
ATOM 1506 N N . LEU A 1 183 ? -13.961 -17.220 13.261 1.00 69.69 183 LEU A N 1
ATOM 1507 C CA . LEU A 1 183 ? -15.320 -16.666 13.161 1.00 69.69 183 LEU A CA 1
ATOM 1508 C C . LEU A 1 183 ? -15.350 -15.152 12.905 1.00 69.69 183 LEU A C 1
ATOM 1510 O O . LEU A 1 183 ? -16.344 -14.641 12.394 1.00 69.69 183 LEU A O 1
ATOM 1514 N N . ASN A 1 184 ? -14.285 -14.429 13.265 1.00 86.06 184 ASN A N 1
ATOM 1515 C CA . ASN A 1 184 ? -14.195 -12.973 13.119 1.00 86.06 184 ASN A CA 1
ATOM 1516 C C . ASN A 1 184 ? -13.057 -12.512 12.196 1.00 86.06 184 ASN A C 1
ATOM 1518 O O . ASN A 1 184 ? -12.864 -11.307 12.060 1.00 86.06 184 ASN A O 1
ATOM 1522 N N . SER A 1 185 ? -12.337 -13.423 11.533 1.00 90.06 185 SER A N 1
ATOM 1523 C CA . SER A 1 185 ? -11.304 -13.092 10.541 1.00 90.06 185 SER A CA 1
ATOM 1524 C C . SER A 1 185 ? -11.636 -13.646 9.150 1.00 90.06 185 SER A C 1
ATOM 1526 O O . SER A 1 185 ? -12.105 -14.774 9.018 1.00 90.06 185 SER A O 1
ATOM 1528 N N . PHE A 1 186 ? -11.420 -12.852 8.096 1.00 92.19 186 PHE A N 1
ATOM 1529 C CA . PHE A 1 186 ? -11.657 -13.263 6.706 1.00 92.19 186 PHE A CA 1
ATOM 1530 C C . PHE A 1 186 ? -10.747 -12.542 5.700 1.00 92.19 186 PHE A C 1
ATOM 1532 O O . PHE A 1 186 ? -10.263 -11.434 5.935 1.00 92.19 186 PHE A O 1
ATOM 1539 N N . HIS A 1 187 ? -10.507 -13.176 4.552 1.00 90.44 187 HIS A N 1
ATOM 1540 C CA . HIS A 1 187 ? -9.712 -12.601 3.466 1.00 90.44 187 HIS A CA 1
ATOM 1541 C C . HIS A 1 187 ? -10.523 -11.549 2.692 1.00 90.44 187 HIS A C 1
ATOM 1543 O O . HIS A 1 187 ? -11.615 -11.837 2.200 1.00 90.44 187 HIS A O 1
ATOM 1549 N N . LEU A 1 188 ? -9.972 -10.342 2.551 1.00 90.94 188 LEU A N 1
ATOM 1550 C CA . LEU A 1 188 ? -10.530 -9.252 1.753 1.00 90.94 188 LEU A CA 1
ATOM 1551 C C . LEU A 1 188 ? -9.406 -8.621 0.913 1.00 90.94 188 LEU A C 1
ATOM 1553 O O . LEU A 1 188 ? -8.654 -7.796 1.443 1.00 90.94 188 LEU A O 1
ATOM 1557 N N . PRO A 1 189 ? -9.284 -8.978 -0.380 1.00 87.56 189 PRO A N 1
ATOM 1558 C CA . PRO A 1 189 ? -8.162 -8.556 -1.212 1.00 87.56 189 PRO A CA 1
ATOM 1559 C C . PRO A 1 189 ? -8.098 -7.033 -1.418 1.00 87.56 189 PRO A C 1
ATOM 1561 O O . PRO A 1 189 ? -8.997 -6.270 -1.047 1.00 87.56 189 PRO A O 1
ATOM 1564 N N . ALA A 1 190 ? -7.000 -6.580 -2.023 1.00 87.69 190 ALA A N 1
ATOM 1565 C CA . ALA A 1 190 ? -6.804 -5.174 -2.354 1.00 87.69 190 ALA A CA 1
ATOM 1566 C C . ALA A 1 190 ? -7.797 -4.686 -3.428 1.00 87.69 190 ALA A C 1
ATOM 1568 O O . ALA A 1 190 ? -8.042 -5.366 -4.427 1.00 87.69 190 ALA A O 1
ATOM 1569 N N . PHE A 1 191 ? -8.321 -3.474 -3.253 1.00 90.50 191 PHE A N 1
ATOM 1570 C CA . PHE A 1 191 ? -9.162 -2.794 -4.234 1.00 90.50 191 PHE A CA 1
ATOM 1571 C C . PHE A 1 191 ? -8.280 -2.140 -5.302 1.00 90.50 191 PHE A C 1
ATOM 1573 O O . PHE A 1 191 ? -7.294 -1.471 -4.997 1.00 90.50 191 PHE A O 1
ATOM 1580 N N . ILE A 1 192 ? -8.629 -2.336 -6.576 1.00 87.44 192 ILE A N 1
ATOM 1581 C CA . ILE A 1 192 ? -7.773 -1.956 -7.709 1.00 87.44 192 ILE A CA 1
ATOM 1582 C C . ILE A 1 192 ? -8.518 -1.113 -8.759 1.00 87.44 192 ILE A C 1
ATOM 1584 O O . ILE A 1 192 ? -9.732 -1.278 -8.926 1.00 87.44 192 ILE A O 1
ATOM 1588 N N . PRO A 1 193 ? -7.803 -0.271 -9.540 1.00 85.81 193 PRO A N 1
ATOM 1589 C CA . PRO A 1 193 ? -8.398 0.497 -10.641 1.00 85.81 193 PRO A CA 1
ATOM 1590 C C . PRO A 1 193 ? -9.018 -0.372 -11.739 1.00 85.81 193 PRO A C 1
ATOM 1592 O O . PRO A 1 193 ? -9.894 0.067 -12.486 1.00 85.81 193 PRO A O 1
ATOM 1595 N N . PHE A 1 194 ? -8.510 -1.593 -11.888 1.00 84.81 194 PHE A N 1
ATOM 1596 C CA . PHE A 1 194 ? -8.726 -2.424 -13.060 1.00 84.81 194 PHE A CA 1
ATOM 1597 C C . PHE A 1 194 ? -9.837 -3.442 -12.797 1.00 84.81 194 PHE A C 1
ATOM 1599 O O . PHE A 1 194 ? -9.645 -4.402 -12.065 1.00 84.81 194 PHE A O 1
ATOM 1606 N N . GLN A 1 195 ? -11.006 -3.200 -13.392 1.00 83.00 195 GLN A N 1
ATOM 1607 C CA . GLN A 1 195 ? -12.204 -4.047 -13.248 1.00 83.00 195 GLN A CA 1
ATOM 1608 C C . GLN A 1 195 ? -12.592 -4.764 -14.555 1.00 83.00 195 GLN A C 1
ATOM 1610 O O . GLN A 1 195 ? -13.428 -5.659 -14.560 1.00 83.00 195 GLN A O 1
ATOM 1615 N N . HIS A 1 196 ? -11.979 -4.375 -15.677 1.00 86.12 196 HIS A N 1
ATOM 1616 C CA . HIS A 1 196 ? -12.222 -4.947 -17.002 1.00 86.12 196 HIS A CA 1
ATOM 1617 C C . HIS A 1 196 ? -10.901 -5.074 -17.754 1.00 86.12 196 HIS A C 1
ATOM 1619 O O . HIS A 1 196 ? -10.118 -4.111 -17.785 1.00 86.12 196 HIS A O 1
ATOM 1625 N N . ILE A 1 197 ? -10.672 -6.236 -18.367 1.00 88.06 197 ILE A N 1
ATOM 1626 C CA . ILE A 1 197 ? -9.545 -6.473 -19.272 1.00 88.06 197 ILE A CA 1
ATOM 1627 C C . ILE A 1 197 ? -9.730 -5.571 -20.499 1.00 88.06 197 ILE A C 1
ATOM 1629 O O . ILE A 1 197 ? -10.801 -5.541 -21.101 1.00 88.06 197 ILE A O 1
ATOM 1633 N N . LYS A 1 198 ? -8.692 -4.805 -20.837 1.00 88.31 198 LYS A N 1
ATOM 1634 C CA . LYS A 1 198 ? -8.608 -3.965 -22.046 1.00 88.31 198 LYS A CA 1
ATOM 1635 C C . LYS A 1 198 ? -7.230 -4.122 -22.698 1.00 88.31 198 LYS A C 1
ATOM 1637 O O . LYS A 1 198 ? -6.598 -3.136 -23.061 1.00 88.31 198 LYS A O 1
ATOM 1642 N N . SER A 1 199 ? -6.739 -5.359 -22.734 1.00 86.44 199 SER A N 1
ATOM 1643 C CA . SER A 1 199 ? -5.497 -5.706 -23.423 1.00 86.44 199 SER A CA 1
ATOM 1644 C C . SER A 1 199 ? -5.675 -5.531 -24.931 1.00 86.44 199 SER A C 1
ATOM 1646 O O . SER A 1 199 ? -6.750 -5.802 -25.468 1.00 86.44 199 SER A O 1
ATOM 1648 N N . GLU A 1 200 ? -4.632 -5.064 -25.609 1.00 86.81 200 GLU A N 1
ATOM 1649 C CA . GLU A 1 200 ? -4.623 -4.940 -27.065 1.00 86.81 200 GLU A CA 1
ATOM 1650 C C . GLU A 1 200 ? -4.098 -6.218 -27.721 1.00 86.81 200 GLU A C 1
ATOM 1652 O O . GLU A 1 200 ? -3.129 -6.820 -27.265 1.00 86.81 200 GLU A O 1
ATOM 1657 N N . THR A 1 201 ? -4.680 -6.613 -28.848 1.00 86.38 201 THR A N 1
ATOM 1658 C CA . THR A 1 201 ? -4.146 -7.709 -29.664 1.00 86.38 201 THR A CA 1
ATOM 1659 C C . THR A 1 201 ? -2.924 -7.264 -30.486 1.00 86.38 201 THR A C 1
ATOM 1661 O O . THR A 1 201 ? -2.592 -6.077 -30.565 1.00 86.38 201 THR A O 1
ATOM 1664 N N . GLY A 1 202 ? -2.249 -8.222 -31.128 1.00 88.88 202 GLY A N 1
ATOM 1665 C CA . GLY A 1 202 ? -1.131 -7.961 -32.041 1.00 88.88 202 GLY A CA 1
ATOM 1666 C C . GLY A 1 202 ? 0.224 -7.772 -31.351 1.00 88.88 202 GLY A C 1
ATOM 1667 O O . GLY A 1 202 ? 0.423 -8.166 -30.204 1.00 88.88 202 GLY A O 1
ATOM 1668 N N . ILE A 1 203 ? 1.177 -7.190 -32.079 1.00 88.94 203 ILE A N 1
ATOM 1669 C CA . ILE A 1 203 ? 2.571 -7.017 -31.648 1.00 88.94 203 ILE A CA 1
ATOM 1670 C C . ILE A 1 203 ? 2.762 -5.594 -31.103 1.00 88.94 203 ILE A C 1
ATOM 1672 O O . ILE A 1 203 ? 2.207 -4.641 -31.644 1.00 88.94 203 ILE A O 1
ATOM 1676 N N . GLY A 1 204 ? 3.522 -5.458 -30.013 1.00 91.44 204 GLY A N 1
ATOM 1677 C CA . GLY A 1 204 ? 3.931 -4.160 -29.461 1.00 91.44 204 GLY A CA 1
ATOM 1678 C C . GLY A 1 204 ? 5.390 -3.837 -29.801 1.00 91.44 204 GLY A C 1
ATOM 1679 O O . GLY A 1 204 ? 6.131 -4.698 -30.268 1.00 91.44 204 GLY A O 1
ATOM 1680 N N . ASN A 1 205 ? 5.832 -2.614 -29.512 1.00 89.56 205 ASN A N 1
ATOM 1681 C CA . ASN A 1 205 ? 7.115 -2.115 -30.036 1.00 89.56 205 ASN A CA 1
ATOM 1682 C C . ASN A 1 205 ? 8.307 -2.257 -29.071 1.00 89.56 205 ASN A C 1
ATOM 1684 O O . ASN A 1 205 ? 9.448 -2.039 -29.473 1.00 89.56 205 ASN A O 1
ATOM 1688 N N . PHE A 1 206 ? 8.061 -2.568 -27.795 1.00 97.00 206 PHE A N 1
ATOM 1689 C CA . PHE A 1 206 ? 9.091 -2.602 -26.752 1.00 97.00 206 PHE A CA 1
ATOM 1690 C C . PHE A 1 206 ? 8.732 -3.537 -25.593 1.00 97.00 206 PHE A C 1
ATOM 1692 O O . PHE A 1 206 ? 7.564 -3.857 -25.354 1.00 97.00 206 PHE A O 1
ATOM 1699 N N . CYS A 1 207 ? 9.748 -3.931 -24.833 1.00 97.81 207 CYS A N 1
ATOM 1700 C CA . CYS A 1 207 ? 9.607 -4.503 -23.501 1.00 97.81 207 CYS A CA 1
ATOM 1701 C C . CYS A 1 207 ? 9.512 -3.379 -22.458 1.00 97.81 207 CYS A C 1
ATOM 1703 O O . CYS A 1 207 ? 10.224 -2.382 -22.568 1.00 97.81 207 CYS A O 1
ATOM 1705 N N . LEU A 1 208 ? 8.678 -3.534 -21.430 1.00 98.06 208 LEU A N 1
ATOM 1706 C CA . LEU A 1 208 ? 8.497 -2.546 -20.361 1.00 98.06 208 LEU A CA 1
ATOM 1707 C C . LEU A 1 208 ? 8.820 -3.141 -18.991 1.00 98.06 208 LEU A C 1
ATOM 1709 O O . LEU A 1 208 ? 8.302 -4.200 -18.644 1.00 98.06 208 LEU A O 1
ATOM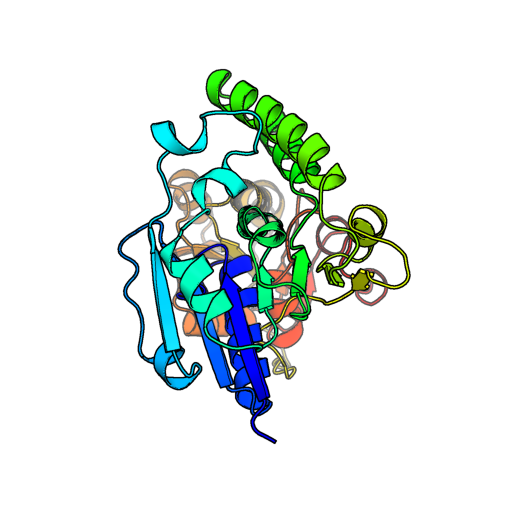 1713 N N . TYR A 1 209 ? 9.585 -2.413 -18.180 1.00 97.25 209 TYR A N 1
ATOM 1714 C CA . TYR A 1 209 ? 9.587 -2.565 -16.725 1.00 97.25 209 TYR A CA 1
ATOM 1715 C C . TYR A 1 209 ? 8.996 -1.306 -16.084 1.00 97.25 209 TYR A C 1
ATOM 1717 O O . TYR A 1 209 ? 9.405 -0.196 -16.425 1.00 97.25 209 TYR A O 1
ATOM 1725 N N . HIS A 1 210 ? 8.078 -1.456 -15.125 1.00 95.12 210 HIS A N 1
ATOM 1726 C CA . HIS A 1 210 ? 7.499 -0.306 -14.427 1.00 95.12 210 HIS A CA 1
ATOM 1727 C C . HIS A 1 210 ? 7.376 -0.475 -12.906 1.00 95.12 210 HIS A C 1
ATOM 1729 O O . HIS A 1 210 ? 7.377 -1.587 -12.370 1.00 95.12 210 HIS A O 1
ATOM 1735 N N . GLY A 1 211 ? 7.292 0.648 -12.187 1.00 91.00 211 GLY A N 1
ATOM 1736 C CA . GLY A 1 211 ? 7.048 0.671 -10.742 1.00 91.00 211 GLY A CA 1
ATOM 1737 C C . GLY A 1 211 ? 7.403 1.997 -10.065 1.00 91.00 211 GLY A C 1
ATOM 1738 O O . GLY A 1 211 ? 7.752 2.979 -10.711 1.00 91.00 211 GLY A O 1
ATOM 1739 N N . ASN A 1 212 ? 7.341 2.029 -8.732 1.00 90.38 212 ASN A N 1
ATOM 1740 C CA . ASN A 1 212 ? 7.896 3.143 -7.962 1.00 90.38 212 ASN A CA 1
ATOM 1741 C C . ASN A 1 212 ? 9.415 2.943 -7.829 1.00 90.38 212 ASN A C 1
ATOM 1743 O O . ASN A 1 212 ? 9.841 2.081 -7.060 1.00 90.38 212 ASN A O 1
ATOM 1747 N N . LEU A 1 213 ? 10.216 3.687 -8.596 1.00 92.50 213 LEU A N 1
ATOM 1748 C CA . LEU A 1 213 ? 11.670 3.505 -8.705 1.00 92.50 213 LEU A CA 1
ATOM 1749 C C . LEU A 1 213 ? 12.440 4.101 -7.516 1.00 92.50 213 LEU A C 1
ATOM 1751 O O . LEU A 1 213 ? 13.611 3.780 -7.348 1.00 92.50 213 LEU A O 1
ATOM 1755 N N . SER A 1 214 ? 11.776 4.860 -6.633 1.00 88.38 214 SER A N 1
ATOM 1756 C CA . SER A 1 214 ? 12.339 5.245 -5.331 1.00 88.38 214 SER A CA 1
ATOM 1757 C C . SER A 1 214 ? 12.364 4.099 -4.310 1.00 88.38 214 SER A C 1
ATOM 1759 O O . SER A 1 214 ? 12.909 4.263 -3.219 1.00 88.38 214 SER A O 1
ATOM 1761 N N . VAL A 1 215 ? 11.713 2.968 -4.607 1.00 85.44 215 VAL A N 1
ATOM 1762 C CA . VAL A 1 215 ? 11.706 1.768 -3.758 1.00 85.44 215 VAL A CA 1
ATOM 1763 C C . VAL A 1 215 ? 12.913 0.899 -4.142 1.00 85.44 215 VAL A C 1
ATOM 1765 O O . VAL A 1 215 ? 12.976 0.466 -5.298 1.00 85.44 215 VAL A O 1
ATOM 1768 N N . PRO A 1 216 ? 13.856 0.606 -3.221 1.00 85.62 216 PRO A N 1
ATOM 1769 C CA . PRO A 1 216 ? 15.111 -0.083 -3.545 1.00 85.62 216 PRO A CA 1
ATOM 1770 C C . PRO A 1 216 ? 14.937 -1.430 -4.258 1.00 85.62 216 PRO A C 1
ATOM 1772 O O . PRO A 1 216 ? 15.727 -1.785 -5.132 1.00 85.62 216 PRO A O 1
ATOM 1775 N N . GLU A 1 217 ? 13.885 -2.180 -3.929 1.00 85.94 217 GLU A N 1
ATOM 1776 C CA . GLU A 1 217 ? 13.540 -3.455 -4.561 1.00 85.94 217 GLU A CA 1
ATOM 1777 C C . GLU A 1 217 ? 13.171 -3.278 -6.041 1.00 85.94 217 GLU A C 1
ATOM 1779 O O . GLU A 1 217 ? 13.571 -4.089 -6.881 1.00 85.94 217 GLU A O 1
ATOM 1784 N N . ASN A 1 218 ? 12.446 -2.203 -6.376 1.00 90.75 218 ASN A N 1
ATOM 1785 C CA . ASN A 1 218 ? 12.073 -1.892 -7.754 1.00 90.75 218 ASN A CA 1
ATOM 1786 C C . ASN A 1 218 ? 13.264 -1.356 -8.557 1.00 90.75 218 ASN A C 1
ATOM 1788 O O . ASN A 1 218 ? 13.391 -1.705 -9.731 1.00 90.75 218 ASN A O 1
ATOM 1792 N N . GLU A 1 219 ? 14.128 -0.539 -7.944 1.00 92.88 219 GLU A N 1
ATOM 1793 C CA . GLU A 1 219 ? 15.366 -0.065 -8.575 1.00 92.88 219 GLU A CA 1
ATOM 1794 C C . GLU A 1 219 ? 16.313 -1.239 -8.866 1.00 92.88 219 GLU A C 1
ATOM 1796 O O . GLU A 1 219 ? 16.833 -1.358 -9.975 1.00 92.88 219 GLU A O 1
ATOM 1801 N N . LYS A 1 220 ? 16.482 -2.161 -7.905 1.00 93.06 220 LYS A N 1
ATOM 1802 C CA . LYS A 1 220 ? 17.296 -3.377 -8.066 1.00 93.06 220 LYS A CA 1
ATOM 1803 C C . LYS A 1 220 ? 16.825 -4.224 -9.252 1.00 93.06 220 LYS A C 1
ATOM 1805 O O . LYS A 1 220 ? 17.663 -4.720 -10.000 1.00 93.06 220 LYS A O 1
ATOM 1810 N N . ALA A 1 221 ? 15.514 -4.380 -9.437 1.00 94.31 221 ALA A N 1
ATOM 1811 C CA . ALA A 1 221 ? 14.942 -5.095 -10.579 1.00 94.31 221 ALA A CA 1
ATOM 1812 C C . ALA A 1 221 ? 15.216 -4.388 -11.920 1.00 94.31 221 ALA A C 1
ATOM 1814 O O . ALA A 1 221 ? 15.682 -5.038 -12.856 1.00 94.31 221 ALA A O 1
ATOM 1815 N N . ALA A 1 222 ? 15.031 -3.065 -12.000 1.00 96.00 222 ALA A N 1
ATOM 1816 C CA . ALA A 1 222 ? 15.348 -2.288 -13.203 1.00 96.00 222 ALA A CA 1
ATOM 1817 C C . ALA A 1 222 ? 16.846 -2.356 -13.567 1.00 96.00 222 ALA A C 1
ATOM 1819 O O . ALA A 1 222 ? 17.203 -2.632 -14.713 1.00 96.00 222 ALA A O 1
ATOM 1820 N N . LEU A 1 223 ? 17.732 -2.177 -12.579 1.00 96.31 223 LEU A N 1
ATOM 1821 C CA . LEU A 1 223 ? 19.182 -2.295 -12.757 1.00 96.31 223 LEU A CA 1
ATOM 1822 C C . LEU A 1 223 ? 19.596 -3.709 -13.178 1.00 96.31 223 LEU A C 1
ATOM 1824 O O . LEU A 1 223 ? 20.437 -3.852 -14.062 1.00 96.31 223 LEU A O 1
ATOM 1828 N N . TRP A 1 224 ? 19.004 -4.754 -12.590 1.00 96.75 224 TRP A N 1
ATOM 1829 C CA . TRP A 1 224 ? 19.311 -6.134 -12.965 1.00 96.75 224 TRP A CA 1
ATOM 1830 C C . TRP A 1 224 ? 18.951 -6.417 -14.428 1.00 96.75 224 TRP A C 1
ATOM 1832 O O . TRP A 1 224 ? 19.782 -6.981 -15.142 1.00 96.75 224 TRP A O 1
ATOM 1842 N N . LEU A 1 225 ? 17.776 -5.963 -14.886 1.00 96.94 225 LEU A N 1
ATOM 1843 C CA . LEU A 1 225 ? 17.339 -6.093 -16.280 1.00 96.94 225 LEU A CA 1
AT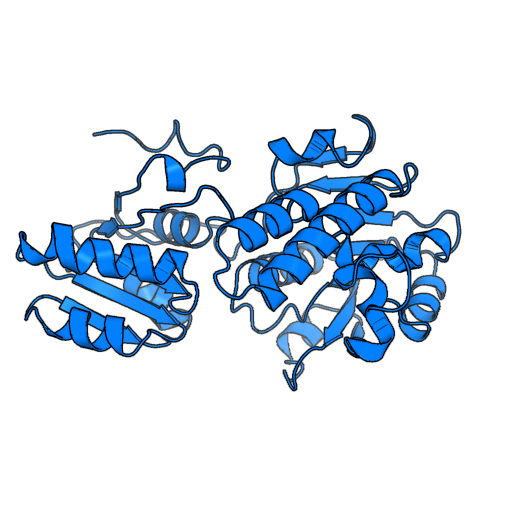OM 1844 C C . LEU A 1 225 ? 18.306 -5.402 -17.250 1.00 96.94 225 LEU A C 1
ATOM 1846 O O . LEU A 1 225 ? 18.736 -6.033 -18.215 1.00 96.94 225 LEU A O 1
ATOM 1850 N N . LEU A 1 226 ? 18.704 -4.156 -16.970 1.00 96.25 226 LEU A N 1
ATOM 1851 C CA . LEU A 1 226 ? 19.700 -3.438 -17.778 1.00 96.25 226 LEU A CA 1
ATOM 1852 C C . LEU A 1 226 ? 21.044 -4.179 -17.822 1.00 96.25 226 LEU A C 1
ATOM 1854 O O . LEU A 1 226 ? 21.624 -4.350 -18.888 1.00 96.25 226 LEU A O 1
ATOM 1858 N N . GLN A 1 227 ? 21.535 -4.640 -16.670 1.00 95.38 227 GLN A N 1
ATOM 1859 C CA . GLN A 1 227 ? 22.890 -5.181 -16.541 1.00 95.38 227 GLN A CA 1
ATOM 1860 C C . GLN A 1 227 ? 23.045 -6.629 -17.028 1.00 95.38 227 GLN A C 1
ATOM 1862 O O . GLN A 1 227 ? 24.116 -6.980 -17.523 1.00 95.38 227 GLN A O 1
ATOM 1867 N N . HIS A 1 228 ? 22.016 -7.473 -16.901 1.00 95.31 228 HIS A N 1
ATOM 1868 C CA . HIS A 1 228 ? 22.137 -8.925 -17.116 1.00 95.31 228 HIS A CA 1
ATOM 1869 C C . HIS A 1 228 ? 21.337 -9.458 -18.310 1.00 95.31 228 HIS A C 1
ATOM 1871 O O . HIS A 1 228 ? 21.674 -10.541 -18.801 1.00 95.31 228 HIS A O 1
ATOM 1877 N N . VAL A 1 229 ? 20.312 -8.718 -18.758 1.00 95.75 229 VAL A N 1
ATOM 1878 C CA . VAL A 1 229 ? 19.402 -9.106 -19.849 1.00 95.75 229 VAL A CA 1
ATOM 1879 C C . VAL A 1 229 ? 19.581 -8.172 -21.047 1.00 95.75 229 VAL A C 1
ATOM 1881 O O . VAL A 1 229 ? 20.110 -8.588 -22.075 1.00 95.75 229 VAL A O 1
ATOM 1884 N N . PHE A 1 230 ? 19.220 -6.894 -20.912 1.00 95.56 230 PHE A N 1
ATOM 1885 C CA . PHE A 1 230 ? 19.228 -5.921 -22.014 1.00 95.56 230 PHE A CA 1
ATOM 1886 C C . PHE A 1 230 ? 20.621 -5.409 -22.403 1.00 95.56 230 PHE A C 1
ATOM 1888 O O . PHE A 1 230 ? 20.765 -4.786 -23.449 1.00 95.56 230 PHE A O 1
ATOM 1895 N N . SER A 1 231 ? 21.659 -5.752 -21.640 1.00 93.62 231 SER A N 1
ATOM 1896 C CA . SER A 1 231 ? 23.061 -5.662 -22.066 1.00 93.62 231 SER A CA 1
ATOM 1897 C C . SER A 1 231 ? 23.447 -6.717 -23.113 1.00 93.62 231 SER A C 1
ATOM 1899 O O . SER A 1 231 ? 24.427 -6.534 -23.832 1.00 93.62 231 SER A O 1
ATOM 1901 N N . LYS A 1 232 ? 22.693 -7.824 -23.205 1.00 95.00 232 LYS A N 1
ATOM 1902 C CA . LYS A 1 232 ? 22.973 -8.978 -24.080 1.00 95.00 232 LYS A CA 1
ATOM 1903 C C . LYS A 1 232 ? 22.017 -9.085 -25.268 1.00 95.00 232 LYS A C 1
ATOM 1905 O O . LYS A 1 232 ? 22.389 -9.664 -26.284 1.00 95.00 232 LYS A O 1
ATOM 1910 N N . ILE A 1 233 ? 20.806 -8.535 -25.155 1.00 94.50 233 ILE A N 1
ATOM 1911 C CA . ILE A 1 233 ? 19.799 -8.520 -26.228 1.00 94.50 233 ILE A CA 1
ATOM 1912 C C . ILE A 1 233 ? 19.512 -7.091 -26.693 1.00 94.50 233 ILE A C 1
ATOM 1914 O O . ILE A 1 233 ? 19.360 -6.185 -25.877 1.00 94.50 233 ILE A O 1
ATOM 1918 N N . ARG A 1 234 ? 19.393 -6.893 -28.011 1.00 92.56 234 ARG A N 1
ATOM 1919 C CA . ARG A 1 234 ? 19.082 -5.597 -28.644 1.00 92.56 234 ARG A CA 1
ATOM 1920 C C . ARG A 1 234 ? 17.585 -5.464 -28.945 1.00 92.56 234 ARG A C 1
ATOM 1922 O O . ARG A 1 234 ? 17.187 -5.261 -30.086 1.00 92.56 234 ARG A O 1
ATOM 1929 N N . VAL A 1 235 ? 16.757 -5.631 -27.917 1.00 95.00 235 VAL A N 1
ATOM 1930 C CA . VAL A 1 235 ? 15.295 -5.454 -27.995 1.00 95.00 235 VAL A CA 1
ATOM 1931 C C . VAL A 1 235 ? 14.938 -4.126 -27.324 1.00 95.00 235 VAL A C 1
ATOM 1933 O O . VAL A 1 235 ? 15.410 -3.916 -26.205 1.00 95.00 235 VAL A O 1
ATOM 1936 N N . PRO A 1 236 ? 14.127 -3.240 -27.942 1.00 97.31 236 PRO A N 1
ATOM 1937 C CA . PRO A 1 236 ? 13.749 -1.964 -27.339 1.00 97.31 236 PRO A CA 1
ATOM 1938 C C . PRO A 1 236 ? 13.170 -2.148 -25.934 1.00 97.31 236 PRO A C 1
ATOM 1940 O O . PRO A 1 236 ? 12.246 -2.941 -25.738 1.00 97.31 236 PRO A O 1
ATOM 1943 N N . PHE A 1 237 ? 13.715 -1.430 -24.954 1.00 97.88 237 PHE A N 1
ATOM 1944 C CA . PHE A 1 237 ? 13.362 -1.592 -23.545 1.00 97.88 237 PHE A CA 1
ATOM 1945 C C . PHE A 1 237 ? 13.112 -0.248 -22.871 1.00 97.88 237 PHE A C 1
ATOM 1947 O O . PHE A 1 237 ? 13.993 0.607 -22.789 1.00 97.88 237 PHE A O 1
ATOM 1954 N N . VAL A 1 238 ? 11.898 -0.083 -22.358 1.00 98.00 238 VAL A N 1
ATOM 1955 C CA . VAL A 1 238 ? 11.479 1.094 -21.605 1.00 98.00 238 VAL A CA 1
ATOM 1956 C C . VAL A 1 238 ? 11.446 0.747 -20.121 1.00 98.00 238 VAL A C 1
ATOM 1958 O O . VAL A 1 238 ? 10.916 -0.285 -19.707 1.00 98.00 238 VAL A O 1
ATOM 1961 N N . ILE A 1 239 ? 11.987 1.641 -19.304 1.00 97.94 239 ILE A N 1
ATOM 1962 C CA . ILE A 1 239 ? 11.812 1.658 -17.856 1.00 97.94 239 ILE A CA 1
ATOM 1963 C C . ILE A 1 239 ? 10.935 2.862 -17.542 1.00 97.94 239 ILE A C 1
ATOM 1965 O O . ILE A 1 239 ? 11.267 3.970 -17.945 1.00 97.94 239 ILE A O 1
ATOM 1969 N N . ALA A 1 240 ? 9.835 2.671 -16.824 1.00 97.25 240 ALA A N 1
ATOM 1970 C CA . ALA A 1 240 ? 8.918 3.756 -16.488 1.00 97.25 240 ALA A CA 1
ATOM 1971 C C . ALA A 1 240 ? 8.640 3.794 -14.987 1.00 97.25 240 ALA A C 1
ATOM 1973 O O . ALA A 1 240 ? 8.293 2.773 -14.386 1.00 97.25 240 ALA A O 1
ATOM 1974 N N . GLY A 1 241 ? 8.752 4.958 -14.347 1.00 94.50 241 GLY A N 1
ATOM 1975 C CA . GLY A 1 241 ? 8.410 5.011 -12.932 1.00 94.50 241 GLY A CA 1
ATOM 1976 C C . GLY A 1 241 ? 8.821 6.238 -12.144 1.00 94.50 241 GLY A C 1
ATOM 1977 O O . GLY A 1 241 ? 9.582 7.092 -12.586 1.00 94.50 241 GLY A O 1
ATOM 1978 N N . LYS A 1 242 ? 8.2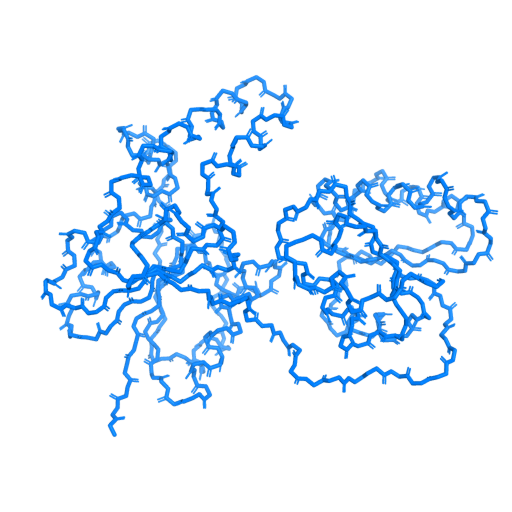88 6.281 -10.925 1.00 91.75 242 LYS A N 1
ATOM 1979 C CA . LYS A 1 242 ? 8.385 7.409 -9.999 1.00 91.75 242 LYS A CA 1
ATOM 1980 C C . LYS A 1 242 ? 9.784 7.544 -9.396 1.00 91.75 242 LYS A C 1
ATOM 1982 O O . LYS A 1 242 ? 10.282 6.569 -8.831 1.00 91.75 242 LYS A O 1
ATOM 1987 N N . LYS A 1 243 ? 10.369 8.743 -9.467 1.00 92.94 243 LYS A N 1
ATOM 1988 C CA . LYS A 1 243 ? 11.649 9.154 -8.870 1.00 92.94 243 LYS A CA 1
ATOM 1989 C C . LYS A 1 243 ? 12.786 8.133 -9.066 1.00 92.94 243 LYS A C 1
ATOM 1991 O O . LYS A 1 243 ? 13.262 7.565 -8.077 1.00 92.94 243 LYS A O 1
ATOM 1996 N N . PRO A 1 244 ? 13.223 7.870 -10.314 1.00 95.44 244 PRO A N 1
ATOM 1997 C CA . PRO A 1 244 ? 14.421 7.073 -10.565 1.00 95.44 244 PRO A CA 1
ATOM 1998 C C . PRO A 1 244 ? 15.656 7.708 -9.915 1.00 95.44 244 PRO A C 1
ATOM 2000 O O . PRO A 1 244 ? 15.741 8.923 -9.738 1.00 95.44 244 PRO A O 1
ATOM 2003 N N . SER A 1 245 ? 16.643 6.884 -9.564 1.00 95.44 245 SER A N 1
ATOM 2004 C CA . SER A 1 245 ? 17.918 7.395 -9.063 1.00 95.44 245 SER A CA 1
ATOM 2005 C C . SER A 1 245 ? 18.818 7.870 -10.209 1.00 95.44 245 SER A C 1
ATOM 2007 O O . SER A 1 245 ? 18.782 7.334 -11.319 1.00 95.44 245 SER A O 1
ATOM 2009 N N . LYS A 1 246 ? 19.753 8.778 -9.903 1.00 95.19 246 LYS A N 1
ATOM 2010 C CA . LYS A 1 246 ? 20.824 9.188 -10.831 1.00 95.19 246 LYS A CA 1
ATOM 2011 C C . LYS A 1 246 ? 21.711 8.023 -11.300 1.00 95.19 246 LYS A C 1
ATOM 2013 O O . LYS A 1 246 ? 22.369 8.135 -12.331 1.00 95.19 246 LYS A O 1
ATOM 2018 N N . ARG A 1 247 ? 21.747 6.902 -10.565 1.00 95.06 247 ARG A N 1
ATOM 2019 C CA . ARG A 1 247 ? 22.427 5.669 -10.992 1.00 95.06 247 ARG A CA 1
ATOM 2020 C C . ARG A 1 247 ? 21.612 4.939 -12.060 1.00 95.06 247 ARG A C 1
ATOM 2022 O O . ARG A 1 247 ? 22.194 4.483 -13.041 1.00 95.06 247 ARG A O 1
ATOM 2029 N N . LEU A 1 248 ? 20.298 4.826 -11.863 1.00 95.62 248 LEU A N 1
ATOM 2030 C CA . LEU A 1 248 ? 19.395 4.188 -12.817 1.00 95.62 248 LEU A CA 1
ATOM 2031 C C . LEU A 1 248 ? 19.299 4.992 -14.118 1.00 95.62 248 LEU A C 1
ATOM 2033 O O . LEU A 1 248 ? 19.425 4.394 -15.180 1.00 95.62 248 LEU A O 1
ATOM 2037 N N . GLU A 1 249 ? 19.184 6.323 -14.034 1.00 95.25 249 GLU A N 1
ATOM 2038 C CA . GLU A 1 249 ? 19.262 7.230 -15.192 1.00 95.25 249 GLU A CA 1
ATOM 2039 C C . GLU A 1 249 ? 20.516 6.957 -16.029 1.00 95.25 249 GLU A C 1
ATOM 2041 O O . GLU A 1 249 ? 20.417 6.589 -17.196 1.00 95.25 249 GLU A O 1
ATOM 2046 N N . LYS A 1 250 ? 21.708 7.039 -15.417 1.00 94.44 250 LYS A N 1
ATOM 2047 C CA . LYS A 1 250 ? 22.976 6.785 -16.119 1.00 94.44 250 LYS A CA 1
ATOM 2048 C C . LYS A 1 250 ? 23.020 5.403 -16.771 1.00 94.44 250 LYS A C 1
ATOM 2050 O O . LYS A 1 250 ? 23.449 5.302 -17.912 1.00 94.44 250 LYS A O 1
ATOM 2055 N N . MET A 1 251 ? 22.571 4.356 -16.072 1.00 93.56 251 MET A N 1
ATOM 2056 C CA . MET A 1 251 ? 22.553 2.983 -16.594 1.00 93.56 251 MET A CA 1
ATOM 2057 C C . MET A 1 251 ? 21.597 2.831 -17.790 1.00 93.56 251 MET A C 1
ATOM 2059 O O . MET A 1 251 ? 21.936 2.151 -18.754 1.00 93.56 251 MET A O 1
ATOM 2063 N N . ALA A 1 252 ? 20.430 3.481 -17.751 1.00 93.38 252 ALA A N 1
ATOM 2064 C CA . ALA A 1 252 ? 19.426 3.432 -18.815 1.00 93.38 252 ALA A CA 1
ATOM 2065 C C . ALA A 1 252 ? 19.828 4.202 -20.088 1.00 93.38 252 ALA A C 1
ATOM 2067 O O . ALA A 1 252 ? 19.206 4.010 -21.129 1.00 93.38 252 ALA A O 1
ATOM 2068 N N . HIS A 1 253 ? 20.875 5.032 -20.027 1.00 90.62 253 HIS A N 1
ATOM 2069 C CA . HIS A 1 253 ? 21.454 5.721 -21.185 1.00 90.62 253 HIS A CA 1
ATOM 2070 C C . HIS A 1 253 ? 22.711 5.033 -21.759 1.00 90.62 253 HIS A C 1
ATOM 2072 O O . HIS A 1 253 ? 23.267 5.523 -22.738 1.00 90.62 253 HIS A O 1
ATOM 2078 N N . LEU A 1 254 ? 23.171 3.905 -21.193 1.00 88.19 254 LEU A N 1
ATOM 2079 C CA . LEU A 1 254 ? 24.347 3.182 -21.713 1.00 88.19 254 LEU A CA 1
ATOM 2080 C C . LEU A 1 254 ? 24.066 2.381 -22.993 1.00 88.19 254 LEU A C 1
ATOM 2082 O O . LEU A 1 254 ? 25.000 2.047 -23.720 1.00 88.19 254 LEU A O 1
ATOM 2086 N N . CYS A 1 255 ? 22.806 2.041 -23.268 1.00 86.50 255 CYS A N 1
ATOM 2087 C CA . CYS A 1 255 ? 22.405 1.293 -24.455 1.00 86.50 255 CYS A CA 1
ATOM 2088 C C . CYS A 1 255 ? 21.477 2.144 -25.329 1.00 86.50 255 CYS A C 1
ATOM 2090 O O . CYS A 1 255 ? 20.543 2.766 -24.837 1.00 86.50 255 CYS A O 1
ATOM 2092 N N . GLN A 1 256 ? 21.700 2.147 -26.646 1.00 91.19 256 GLN A N 1
ATOM 2093 C CA . GLN A 1 256 ? 20.880 2.936 -27.581 1.00 91.19 256 GLN A CA 1
ATOM 2094 C C . GLN A 1 256 ? 19.431 2.431 -27.693 1.00 91.19 256 GLN A C 1
ATOM 2096 O O . GLN A 1 256 ? 18.543 3.187 -28.069 1.00 91.19 256 GLN A O 1
ATOM 2101 N N . HIS A 1 257 ? 19.181 1.163 -27.353 1.00 94.81 257 HIS A N 1
ATOM 2102 C CA . HIS A 1 257 ? 17.850 0.548 -27.349 1.00 94.81 257 HIS A CA 1
ATOM 2103 C C . HIS A 1 257 ? 17.124 0.641 -25.996 1.00 94.81 257 HIS A C 1
ATOM 2105 O O . HIS A 1 257 ? 16.072 0.019 -25.839 1.00 94.81 257 HIS A O 1
ATOM 2111 N N . THR A 1 258 ? 17.657 1.381 -25.016 1.00 95.69 258 THR A N 1
ATOM 2112 C CA . THR A 1 258 ? 17.034 1.550 -23.694 1.00 95.69 258 THR A CA 1
ATOM 2113 C C . THR A 1 258 ? 16.557 2.984 -23.460 1.00 95.69 258 THR A C 1
ATOM 2115 O O . THR A 1 258 ? 17.220 3.944 -23.839 1.00 95.69 258 THR A O 1
ATOM 2118 N N . CYS A 1 259 ? 15.398 3.137 -22.819 1.00 95.56 259 CYS A N 1
ATOM 2119 C CA . CYS A 1 259 ? 14.792 4.430 -22.503 1.00 95.56 259 CYS A CA 1
ATOM 2120 C C . CYS A 1 259 ? 14.284 4.451 -21.053 1.00 95.56 259 CYS A C 1
ATOM 2122 O O . CYS A 1 259 ? 13.794 3.438 -20.551 1.00 95.56 259 CYS A O 1
ATOM 2124 N N . LEU A 1 260 ? 14.375 5.604 -20.388 1.00 97.19 260 LEU A N 1
ATOM 2125 C CA . LEU A 1 260 ? 13.830 5.834 -19.050 1.00 97.19 260 LEU A CA 1
ATOM 2126 C C . LEU A 1 260 ? 12.796 6.962 -19.092 1.00 97.19 260 LEU A C 1
ATOM 2128 O O . LEU A 1 260 ? 13.130 8.099 -19.416 1.00 97.19 260 LEU A O 1
ATOM 2132 N N . VAL A 1 261 ? 11.564 6.650 -18.697 1.00 97.25 261 VAL A N 1
ATOM 2133 C CA . VAL A 1 261 ? 10.478 7.609 -18.482 1.00 97.25 261 VAL A CA 1
ATOM 2134 C C . VAL A 1 261 ? 10.351 7.854 -16.978 1.00 97.25 261 VAL A C 1
ATOM 2136 O O . VAL A 1 261 ? 9.860 7.004 -16.226 1.00 97.25 261 VAL A O 1
ATOM 2139 N N . ALA A 1 262 ? 10.856 9.000 -16.527 1.00 96.44 262 ALA A N 1
ATOM 2140 C CA . ALA A 1 262 ? 10.820 9.411 -15.127 1.00 96.44 262 ALA A CA 1
ATOM 2141 C C . ALA A 1 262 ? 9.471 10.058 -14.776 1.00 96.44 262 ALA A C 1
ATOM 2143 O O . ALA A 1 262 ? 8.991 10.915 -15.508 1.00 96.44 262 ALA A O 1
ATOM 2144 N N . ASP A 1 263 ? 8.890 9.652 -13.645 1.00 93.94 263 ASP A N 1
ATOM 2145 C CA . ASP A 1 263 ? 7.663 10.221 -13.066 1.00 93.94 263 ASP A CA 1
ATOM 2146 C C . ASP A 1 263 ? 6.481 10.394 -14.060 1.00 93.94 263 ASP A C 1
ATOM 2148 O O . ASP A 1 263 ? 5.844 11.451 -14.074 1.00 93.94 263 ASP A O 1
ATOM 2152 N N . PRO A 1 264 ? 6.142 9.365 -14.874 1.00 94.44 264 PRO A N 1
ATOM 2153 C CA . PRO A 1 264 ? 5.068 9.458 -15.863 1.00 94.44 264 PRO A CA 1
ATOM 2154 C C . PRO A 1 264 ? 3.704 9.709 -15.216 1.00 94.44 264 PRO A C 1
ATOM 2156 O O . PRO A 1 264 ? 3.400 9.202 -14.126 1.00 94.44 264 PRO A O 1
ATOM 2159 N N . LYS A 1 265 ? 2.833 10.424 -15.933 1.00 90.81 265 LYS A N 1
ATOM 2160 C CA . LYS A 1 265 ? 1.438 10.631 -15.505 1.00 90.81 265 LYS A CA 1
ATOM 2161 C C . LYS A 1 265 ? 0.659 9.301 -15.515 1.00 90.81 265 LYS A C 1
ATOM 2163 O O . LYS A 1 265 ? 1.016 8.395 -16.268 1.00 90.81 265 LYS A O 1
ATOM 2168 N N . PRO A 1 266 ? -0.441 9.151 -14.749 1.00 86.88 266 PRO A N 1
ATOM 2169 C CA . PRO A 1 266 ? -1.209 7.901 -14.718 1.00 86.88 266 PRO A CA 1
ATOM 2170 C C . PRO A 1 266 ? -1.668 7.413 -16.101 1.00 86.88 266 PRO A C 1
ATOM 2172 O O . PRO A 1 266 ? -1.571 6.225 -16.394 1.00 86.88 266 PRO A O 1
ATOM 2175 N N . GLN A 1 267 ? -2.108 8.332 -16.967 1.00 90.38 267 GLN A N 1
ATOM 2176 C CA . GLN A 1 267 ? -2.511 8.039 -18.346 1.00 90.38 267 GLN A CA 1
ATOM 2177 C C . GLN A 1 267 ? -1.326 7.577 -19.204 1.00 90.38 267 GLN A C 1
ATOM 2179 O O . GLN A 1 267 ? -1.459 6.629 -19.966 1.00 90.38 267 GLN A O 1
ATOM 2184 N N . GLU A 1 268 ? -0.165 8.213 -19.051 1.00 94.50 268 GLU A N 1
ATOM 2185 C CA . GLU A 1 268 ? 1.073 7.864 -19.756 1.00 94.50 268 GLU A CA 1
ATOM 2186 C C . GLU A 1 268 ? 1.592 6.483 -19.333 1.00 94.50 268 GLU A C 1
ATOM 2188 O O . GLU A 1 268 ? 1.976 5.683 -20.181 1.00 94.50 268 GLU A O 1
ATOM 2193 N N . MET A 1 269 ? 1.528 6.156 -18.037 1.00 94.19 269 MET A N 1
ATOM 2194 C CA . MET A 1 269 ? 1.858 4.821 -17.535 1.00 94.19 269 MET A CA 1
ATOM 2195 C C . MET A 1 269 ? 0.902 3.747 -18.079 1.00 94.19 269 MET A C 1
ATOM 2197 O O . MET A 1 269 ? 1.364 2.678 -18.475 1.00 94.19 269 MET A O 1
ATOM 2201 N N . ASP A 1 270 ? -0.411 4.011 -18.122 1.00 92.31 270 ASP A N 1
ATOM 2202 C CA . ASP A 1 270 ? -1.386 3.087 -18.729 1.00 92.31 270 ASP A CA 1
ATOM 2203 C C . ASP A 1 270 ? -1.088 2.876 -20.220 1.00 92.31 270 ASP A C 1
ATOM 2205 O O . ASP A 1 270 ? -1.048 1.738 -20.684 1.00 92.31 270 ASP A O 1
ATOM 2209 N N . ASP A 1 271 ? -0.770 3.951 -20.946 1.00 94.00 271 ASP A N 1
ATOM 2210 C CA . ASP A 1 271 ? -0.397 3.896 -22.360 1.00 94.00 271 ASP A CA 1
ATOM 2211 C C . ASP A 1 271 ? 0.914 3.133 -22.605 1.00 94.00 271 ASP A C 1
ATOM 2213 O O . ASP A 1 271 ? 1.013 2.404 -23.590 1.00 94.00 271 ASP A O 1
ATOM 2217 N N . LEU A 1 272 ? 1.911 3.252 -21.723 1.00 96.31 272 LEU A N 1
ATOM 2218 C CA . LEU A 1 272 ? 3.153 2.479 -21.806 1.00 96.31 272 LEU A CA 1
ATOM 2219 C C . LEU A 1 272 ? 2.898 0.984 -21.575 1.00 96.31 272 LEU A C 1
ATOM 2221 O O . LEU A 1 272 ? 3.334 0.167 -22.387 1.00 96.31 272 LEU A O 1
ATOM 2225 N N . VAL A 1 273 ? 2.159 0.624 -20.518 1.00 95.06 273 VAL A N 1
ATOM 2226 C CA . VAL A 1 273 ? 1.789 -0.774 -20.206 1.00 95.06 273 VAL A CA 1
ATOM 2227 C C . VAL A 1 273 ? 0.992 -1.398 -21.350 1.00 95.06 273 VAL A C 1
ATOM 2229 O O . VAL A 1 273 ? 1.254 -2.542 -21.735 1.00 95.06 273 VAL A O 1
ATOM 2232 N N . ARG A 1 274 ? 0.066 -0.622 -21.923 1.00 94.38 274 ARG A N 1
ATOM 2233 C CA . ARG A 1 274 ? -0.762 -0.985 -23.073 1.00 94.38 274 ARG A CA 1
ATOM 2234 C C . ARG A 1 274 ? 0.043 -1.161 -24.360 1.00 94.38 274 ARG A C 1
ATOM 2236 O O . ARG A 1 274 ? -0.191 -2.126 -25.075 1.00 94.38 274 ARG A O 1
ATOM 2243 N N . LYS A 1 275 ? 0.972 -0.253 -24.686 1.00 94.62 275 LYS A N 1
ATOM 2244 C CA . LYS A 1 275 ? 1.754 -0.271 -25.945 1.00 94.62 275 LYS A CA 1
ATOM 2245 C C . LYS A 1 275 ? 2.953 -1.225 -25.915 1.00 94.62 275 LYS A C 1
ATOM 2247 O O . LYS A 1 275 ? 3.466 -1.590 -26.975 1.00 94.62 275 LYS A O 1
ATOM 2252 N N . ALA A 1 276 ? 3.386 -1.652 -24.730 1.00 96.75 276 ALA A N 1
ATOM 2253 C CA . ALA A 1 276 ? 4.401 -2.686 -24.586 1.00 96.75 276 ALA A CA 1
ATOM 2254 C C . ALA A 1 276 ? 3.964 -3.996 -25.271 1.00 96.75 276 ALA A C 1
ATOM 2256 O O . ALA A 1 276 ? 2.786 -4.369 -25.277 1.00 96.75 276 ALA A O 1
ATOM 2257 N N . HIS A 1 277 ? 4.929 -4.724 -25.829 1.00 96.38 277 HIS A N 1
ATOM 2258 C CA . HIS A 1 277 ? 4.723 -6.111 -26.236 1.00 96.38 277 HIS A CA 1
ATOM 2259 C C . HIS A 1 277 ? 4.802 -7.036 -25.021 1.00 96.38 277 HIS A C 1
ATOM 2261 O O . HIS A 1 277 ? 3.926 -7.872 -24.815 1.00 96.38 277 HIS A O 1
ATOM 2267 N N . ILE A 1 278 ? 5.828 -6.841 -24.186 1.00 96.12 278 ILE A N 1
ATOM 2268 C CA . ILE A 1 278 ? 6.086 -7.662 -23.003 1.00 96.12 278 ILE A CA 1
ATOM 2269 C C . ILE A 1 278 ? 6.291 -6.758 -21.788 1.00 96.12 278 ILE A C 1
ATOM 2271 O O . ILE A 1 278 ? 7.232 -5.968 -21.733 1.00 96.12 278 ILE A O 1
ATOM 2275 N N . ASN A 1 279 ? 5.434 -6.912 -20.785 1.00 96.19 279 ASN A N 1
ATOM 2276 C CA . ASN A 1 279 ? 5.600 -6.329 -19.459 1.00 96.19 279 ASN A CA 1
ATOM 2277 C C . ASN A 1 279 ? 6.485 -7.266 -18.623 1.00 96.19 279 ASN A C 1
ATOM 2279 O O . ASN A 1 279 ? 6.033 -8.298 -18.127 1.00 96.19 279 ASN A O 1
ATOM 2283 N N . ILE A 1 280 ? 7.768 -6.938 -18.504 1.00 96.06 280 ILE A N 1
ATOM 2284 C CA . ILE A 1 280 ? 8.764 -7.737 -17.788 1.00 96.06 280 ILE A CA 1
ATOM 2285 C C . ILE A 1 280 ? 8.800 -7.260 -16.340 1.00 96.06 280 ILE A C 1
ATOM 2287 O O . ILE A 1 280 ? 9.196 -6.131 -16.064 1.00 96.06 280 ILE A O 1
ATOM 2291 N N . LEU A 1 281 ? 8.378 -8.111 -15.406 1.00 94.44 281 LEU A N 1
ATOM 2292 C CA . LEU A 1 281 ? 8.145 -7.748 -14.009 1.00 94.44 281 LEU A CA 1
ATOM 2293 C C . LEU A 1 281 ? 8.789 -8.762 -13.042 1.00 94.44 281 LEU A C 1
ATOM 2295 O O . LEU A 1 281 ? 8.076 -9.458 -12.321 1.00 94.44 281 LEU A O 1
ATOM 2299 N N . PRO A 1 282 ? 10.131 -8.845 -12.970 1.00 93.44 282 PRO A N 1
ATOM 2300 C CA . PRO A 1 282 ? 10.802 -9.600 -11.922 1.00 93.44 282 PRO A CA 1
ATOM 2301 C C . PRO A 1 282 ? 10.623 -8.933 -10.548 1.00 93.44 282 PRO A C 1
ATOM 2303 O O . PRO A 1 282 ? 10.594 -7.701 -10.421 1.00 93.44 282 PRO A O 1
ATOM 2306 N N . ALA A 1 283 ? 10.550 -9.753 -9.501 1.00 87.44 283 ALA A N 1
ATOM 2307 C CA . ALA A 1 283 ? 10.664 -9.350 -8.102 1.00 87.44 283 ALA A CA 1
ATOM 2308 C C . ALA A 1 283 ? 11.827 -10.083 -7.427 1.00 87.44 283 ALA A C 1
ATOM 2310 O O . ALA A 1 283 ? 12.049 -11.262 -7.663 1.00 87.44 283 ALA A O 1
ATOM 2311 N N . PHE A 1 284 ? 12.512 -9.409 -6.503 1.00 84.50 284 PHE A N 1
ATOM 2312 C CA . PHE A 1 284 ? 13.475 -10.043 -5.590 1.00 84.50 284 PHE A CA 1
ATOM 2313 C C . PHE A 1 284 ? 12.969 -10.065 -4.137 1.00 84.50 284 PHE A C 1
ATOM 2315 O O . PHE A 1 284 ? 13.760 -10.139 -3.201 1.00 84.50 284 PHE A O 1
ATOM 2322 N N . SER A 1 285 ? 11.650 -9.932 -3.962 1.00 73.19 285 SER A N 1
ATOM 2323 C CA . SER A 1 285 ? 10.932 -10.037 -2.691 1.00 73.19 285 SER A CA 1
ATOM 2324 C C . SER A 1 285 ? 9.486 -10.456 -2.950 1.00 73.19 285 SER A C 1
ATOM 2326 O O . SER A 1 285 ? 8.831 -9.929 -3.855 1.00 73.19 285 SER A O 1
ATOM 2328 N N . THR A 1 286 ? 8.964 -11.346 -2.112 1.00 69.69 286 THR A N 1
ATOM 2329 C CA . THR A 1 286 ? 7.560 -11.776 -2.124 1.00 69.69 286 THR A CA 1
ATOM 2330 C C . THR A 1 286 ? 6.613 -10.730 -1.527 1.00 69.69 286 THR A C 1
ATOM 2332 O O . THR A 1 286 ? 5.426 -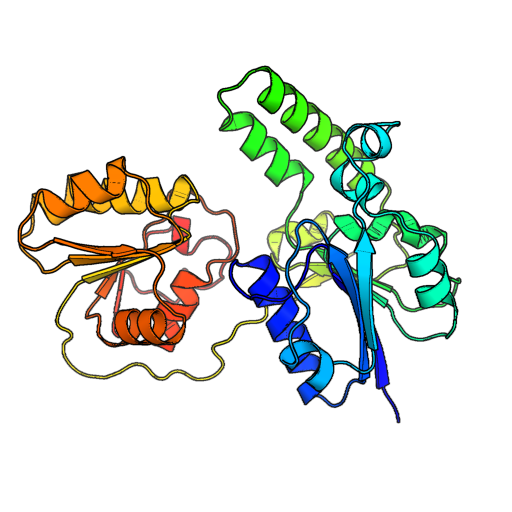10.754 -1.821 1.00 69.69 286 THR A O 1
ATOM 2335 N N . THR A 1 287 ? 7.120 -9.738 -0.787 1.00 65.62 287 THR A N 1
ATOM 2336 C CA . THR A 1 287 ? 6.298 -8.745 -0.070 1.00 65.62 287 THR A CA 1
ATOM 2337 C C . THR A 1 287 ? 5.570 -7.732 -0.968 1.00 65.62 287 THR A C 1
ATOM 2339 O O . THR A 1 287 ? 6.018 -7.413 -2.076 1.00 65.62 287 THR A O 1
ATOM 2342 N N . GLY A 1 288 ? 4.475 -7.176 -0.434 1.00 63.38 288 GLY A N 1
ATOM 2343 C CA . GLY A 1 288 ? 3.733 -6.035 -0.980 1.00 63.38 288 GLY A CA 1
ATOM 2344 C C . GLY A 1 288 ? 2.723 -6.382 -2.080 1.00 63.38 288 GLY A C 1
ATOM 2345 O O . GLY A 1 288 ? 2.952 -7.271 -2.899 1.00 63.38 288 GLY A O 1
ATOM 2346 N N . VAL A 1 289 ? 1.617 -5.630 -2.130 1.00 64.94 289 VAL A N 1
ATOM 2347 C CA . VAL A 1 289 ? 0.551 -5.807 -3.130 1.00 64.94 289 VAL A CA 1
ATOM 2348 C C . VAL A 1 289 ? 1.112 -5.608 -4.542 1.00 64.94 289 VAL A C 1
ATOM 2350 O O . VAL A 1 289 ? 1.596 -4.529 -4.897 1.00 64.94 289 VAL A O 1
ATOM 2353 N N . LYS A 1 290 ? 1.030 -6.649 -5.378 1.00 79.44 290 LYS A N 1
ATOM 2354 C CA . LYS A 1 290 ? 1.641 -6.711 -6.717 1.00 79.44 290 LYS A CA 1
ATOM 2355 C C . LYS A 1 290 ? 0.832 -5.949 -7.781 1.00 79.44 290 LYS A C 1
ATOM 2357 O O . LYS A 1 290 ? 0.582 -6.452 -8.871 1.00 79.44 290 LYS A O 1
ATOM 2362 N N . LEU A 1 291 ? 0.438 -4.706 -7.496 1.00 82.12 291 LEU A N 1
ATOM 2363 C CA . LEU A 1 291 ? -0.418 -3.896 -8.378 1.00 82.12 291 LEU A CA 1
ATOM 2364 C C . LEU A 1 291 ? 0.143 -3.721 -9.797 1.00 82.12 291 LEU A C 1
ATOM 2366 O O . LEU A 1 291 ? -0.634 -3.664 -10.742 1.00 82.12 291 LEU A O 1
ATOM 2370 N N . LYS A 1 292 ? 1.474 -3.688 -9.963 1.00 87.69 292 LYS A N 1
ATOM 2371 C CA . LYS A 1 292 ? 2.115 -3.629 -11.290 1.00 87.69 292 LYS A CA 1
ATOM 2372 C C . LYS A 1 292 ? 1.882 -4.892 -12.131 1.00 87.69 292 LYS A C 1
ATOM 2374 O O . LYS A 1 292 ? 1.672 -4.783 -13.331 1.00 87.69 292 LYS A O 1
ATOM 2379 N N . LEU A 1 293 ? 1.823 -6.070 -11.498 1.00 90.00 293 LEU A N 1
ATOM 2380 C CA . LEU A 1 293 ? 1.425 -7.312 -12.168 1.00 90.00 293 LEU A CA 1
ATOM 2381 C C . LEU A 1 293 ? -0.040 -7.233 -12.604 1.00 90.00 293 LEU A C 1
ATOM 2383 O O . LEU A 1 293 ? -0.347 -7.490 -13.761 1.00 90.00 293 LEU A O 1
ATOM 2387 N N . LEU A 1 294 ? -0.938 -6.816 -11.708 1.00 88.88 294 LEU A N 1
ATOM 2388 C CA . LEU A 1 294 ? -2.359 -6.673 -12.039 1.00 88.88 294 LEU A CA 1
ATOM 2389 C C . LEU A 1 294 ? -2.577 -5.652 -13.167 1.00 88.88 294 LEU A C 1
ATOM 2391 O O . LEU A 1 294 ? -3.339 -5.921 -14.088 1.00 88.88 294 LEU A O 1
ATOM 2395 N N . HIS A 1 295 ? -1.860 -4.525 -13.161 1.00 90.00 295 HIS A N 1
ATOM 2396 C CA . HIS A 1 295 ? -1.898 -3.552 -14.256 1.00 90.00 295 HIS A CA 1
ATOM 2397 C C . HIS A 1 295 ? -1.499 -4.197 -15.592 1.00 90.00 295 HIS A C 1
ATOM 2399 O O . HIS A 1 295 ? -2.264 -4.124 -16.554 1.00 90.00 295 HIS A O 1
ATOM 2405 N N . ALA A 1 296 ? -0.370 -4.910 -15.629 1.00 92.31 296 ALA A N 1
ATOM 2406 C CA . ALA A 1 296 ? 0.077 -5.631 -16.818 1.00 92.31 296 ALA A CA 1
ATOM 2407 C C . ALA A 1 296 ? -0.919 -6.706 -17.290 1.00 92.31 296 ALA A C 1
ATOM 2409 O O . ALA A 1 296 ? -1.129 -6.826 -18.491 1.00 92.31 296 ALA A O 1
ATOM 2410 N N . LEU A 1 297 ? -1.582 -7.434 -16.386 1.00 91.31 297 LEU A N 1
ATOM 2411 C CA . LEU A 1 297 ? -2.581 -8.454 -16.743 1.00 91.31 297 LEU A CA 1
ATOM 2412 C C . LEU A 1 297 ? -3.897 -7.863 -17.278 1.00 91.31 297 LEU A C 1
ATOM 2414 O O . LEU A 1 297 ? -4.542 -8.460 -18.134 1.00 91.31 297 LEU A O 1
ATOM 2418 N N . TYR A 1 298 ? -4.307 -6.687 -16.795 1.00 91.50 298 TYR A N 1
ATOM 2419 C CA . TYR A 1 298 ? -5.553 -6.035 -17.218 1.00 91.50 298 TYR A CA 1
ATOM 2420 C C . TYR A 1 298 ? -5.405 -5.111 -18.444 1.00 91.50 298 TYR A C 1
ATOM 2422 O O . TYR A 1 298 ? -6.423 -4.714 -19.031 1.00 91.50 298 TYR A O 1
ATOM 2430 N N . ARG A 1 299 ? -4.179 -4.699 -18.797 1.00 92.62 299 ARG A N 1
ATOM 2431 C CA . ARG A 1 299 ? -3.898 -3.679 -19.834 1.00 92.62 299 ARG A CA 1
ATOM 2432 C C . ARG A 1 299 ? -2.789 -4.050 -20.815 1.00 92.62 299 ARG A C 1
ATOM 2434 O O . ARG A 1 299 ? -2.849 -3.617 -21.960 1.00 92.62 299 ARG A O 1
ATOM 2441 N N . GLY A 1 300 ? -1.786 -4.808 -20.385 1.00 92.38 300 GLY A N 1
ATOM 2442 C CA . GLY A 1 300 ? -0.665 -5.218 -21.227 1.00 92.38 300 GLY A CA 1
ATOM 2443 C C . GLY A 1 300 ? -0.992 -6.421 -22.110 1.00 92.38 300 GLY A C 1
ATOM 2444 O O . GLY A 1 300 ? -1.966 -7.132 -21.866 1.00 92.38 300 GLY A O 1
ATOM 2445 N N . ARG A 1 301 ? -0.166 -6.650 -23.140 1.00 92.69 301 ARG A N 1
ATOM 2446 C CA . ARG A 1 301 ? -0.291 -7.799 -24.059 1.00 92.69 301 ARG A CA 1
ATOM 2447 C C . ARG A 1 301 ? 0.196 -9.096 -23.413 1.00 92.69 301 ARG A C 1
ATOM 2449 O O . ARG A 1 301 ? -0.593 -9.965 -23.063 1.00 92.69 301 ARG A O 1
ATOM 2456 N N . HIS A 1 302 ? 1.508 -9.198 -23.217 1.00 92.88 302 HIS A N 1
ATOM 2457 C CA . HIS A 1 302 ? 2.158 -10.305 -22.523 1.00 92.88 302 HIS A CA 1
ATOM 2458 C C . HIS A 1 302 ? 2.820 -9.795 -21.241 1.00 92.88 302 HIS A C 1
ATOM 2460 O O . HIS A 1 302 ? 3.225 -8.629 -21.165 1.00 92.88 302 HIS A O 1
ATOM 2466 N N . CYS A 1 303 ? 2.988 -10.668 -20.248 1.00 92.38 303 CYS A N 1
ATOM 2467 C CA . CYS A 1 303 ? 3.832 -10.397 -19.088 1.00 92.38 303 CYS A CA 1
ATOM 2468 C C . CYS A 1 303 ? 4.819 -11.542 -18.843 1.00 92.38 303 CYS A C 1
ATOM 2470 O O . CYS A 1 303 ? 4.471 -12.708 -19.011 1.00 92.38 303 CYS A O 1
ATOM 2472 N N . VAL A 1 304 ? 6.030 -11.204 -18.403 1.00 94.12 304 VAL A N 1
ATOM 2473 C CA . VAL A 1 304 ? 7.053 -12.169 -17.977 1.00 94.12 304 VAL A CA 1
ATOM 2474 C C . VAL A 1 304 ? 7.391 -11.886 -16.522 1.00 94.12 304 VAL A C 1
ATOM 2476 O O . VAL A 1 304 ? 7.751 -10.762 -16.167 1.00 94.12 304 VAL A O 1
ATOM 2479 N N . VAL A 1 305 ? 7.263 -12.907 -15.679 1.00 92.56 305 VAL A N 1
ATOM 2480 C CA . VAL A 1 305 ? 7.419 -12.827 -14.221 1.00 92.56 305 VAL A CA 1
ATOM 2481 C C . VAL A 1 305 ? 8.219 -14.014 -13.693 1.00 92.56 305 VAL A C 1
ATOM 2483 O O . VAL A 1 305 ? 8.329 -15.041 -14.356 1.00 92.56 305 VAL A O 1
ATOM 2486 N N . ASN A 1 306 ? 8.755 -13.878 -12.483 1.00 90.75 306 ASN A N 1
ATOM 2487 C CA . ASN A 1 306 ? 9.372 -14.964 -11.723 1.00 90.75 306 ASN A CA 1
ATOM 2488 C C . ASN A 1 306 ? 8.486 -15.382 -10.527 1.00 90.75 306 ASN A C 1
ATOM 2490 O O . ASN A 1 306 ? 7.602 -14.610 -10.141 1.00 90.75 306 ASN A O 1
ATOM 2494 N N . PRO A 1 307 ? 8.716 -16.558 -9.907 1.00 88.19 307 PRO A N 1
ATOM 2495 C CA . PRO A 1 307 ? 7.884 -17.067 -8.809 1.00 88.19 307 PRO A CA 1
ATOM 2496 C C . PRO A 1 307 ? 7.704 -16.091 -7.634 1.00 88.19 307 PRO A C 1
ATOM 2498 O O . PRO A 1 307 ? 6.635 -16.018 -7.028 1.00 88.19 307 PRO A O 1
ATOM 2501 N N . GLU A 1 308 ? 8.715 -15.274 -7.332 1.00 86.69 308 GLU A N 1
ATOM 2502 C CA . GLU A 1 308 ? 8.672 -14.254 -6.280 1.00 86.69 308 GLU A CA 1
ATOM 2503 C C . GLU A 1 308 ? 7.693 -13.103 -6.575 1.00 86.69 308 GLU A C 1
ATOM 2505 O O . GLU A 1 308 ? 7.227 -12.436 -5.648 1.00 86.69 308 GLU A O 1
ATOM 2510 N N . MET A 1 309 ? 7.361 -12.859 -7.847 1.00 87.00 309 MET A N 1
ATOM 2511 C CA . MET A 1 309 ? 6.336 -11.889 -8.248 1.00 87.00 309 MET A CA 1
ATOM 2512 C C . MET A 1 309 ? 4.920 -12.457 -8.083 1.00 87.00 309 MET A C 1
ATOM 2514 O O . MET A 1 309 ? 3.997 -11.696 -7.807 1.00 87.00 309 MET A O 1
ATOM 2518 N N . THR A 1 310 ? 4.742 -13.774 -8.225 1.00 85.19 310 THR A N 1
ATOM 2519 C CA . THR A 1 310 ? 3.434 -14.453 -8.148 1.00 85.19 310 THR A CA 1
ATOM 2520 C C . THR A 1 310 ? 3.114 -15.024 -6.763 1.00 85.19 310 THR A C 1
ATOM 2522 O O . THR A 1 310 ? 1.954 -15.328 -6.479 1.00 85.19 310 THR A O 1
ATOM 2525 N N . SER A 1 311 ? 4.112 -15.166 -5.888 1.00 79.44 311 SER A N 1
ATOM 2526 C CA . SER A 1 311 ? 3.957 -15.619 -4.499 1.00 79.44 311 SER A CA 1
ATOM 2527 C C . SER A 1 311 ? 2.865 -14.839 -3.748 1.00 79.44 311 SER A C 1
ATOM 2529 O O . SER A 1 311 ? 2.792 -13.616 -3.856 1.00 79.44 311 SER A O 1
ATOM 2531 N N . GLY A 1 312 ? 1.987 -15.550 -3.031 1.00 69.69 312 GLY A N 1
ATOM 2532 C CA . GLY A 1 312 ? 0.876 -14.971 -2.257 1.00 69.69 312 GLY A CA 1
ATOM 2533 C C . GLY A 1 312 ? -0.295 -14.400 -3.075 1.00 69.69 312 GLY A C 1
ATOM 2534 O O . GLY A 1 312 ? -1.312 -14.035 -2.500 1.00 69.69 312 GLY A O 1
ATOM 2535 N N . THR A 1 313 ? -0.201 -14.330 -4.410 1.00 72.38 313 THR A N 1
ATOM 2536 C CA . THR A 1 313 ? -1.248 -13.709 -5.255 1.00 72.38 313 THR A CA 1
ATOM 2537 C C . THR A 1 313 ? -2.357 -14.662 -5.713 1.00 72.38 313 THR A C 1
ATOM 2539 O O . THR A 1 313 ? -3.339 -14.214 -6.296 1.00 72.38 313 THR A O 1
ATOM 2542 N N . GLY A 1 314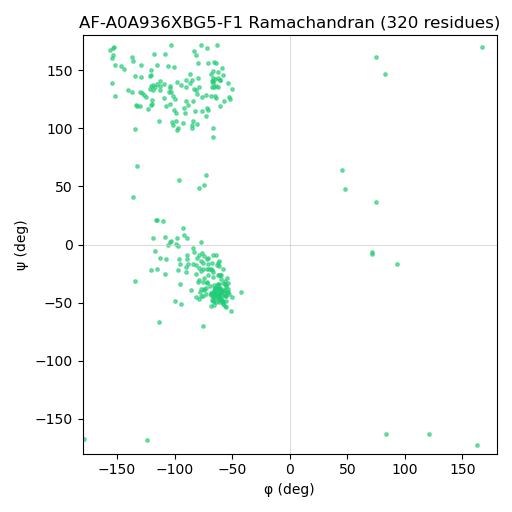 ? -2.171 -15.976 -5.554 1.00 73.94 314 GLY A N 1
ATOM 2543 C CA . GLY A 1 314 ? -3.018 -17.005 -6.176 1.00 73.94 314 GLY A CA 1
ATOM 2544 C C . GLY A 1 314 ? -2.842 -17.161 -7.698 1.00 73.94 314 GLY A C 1
ATOM 2545 O O . GLY A 1 314 ? -3.348 -18.121 -8.267 1.00 73.94 314 GLY A O 1
ATOM 2546 N N . LEU A 1 315 ? -2.087 -16.281 -8.370 1.00 75.69 315 LEU A N 1
ATOM 2547 C CA . LEU A 1 315 ? -1.916 -16.285 -9.833 1.00 75.69 315 LEU A CA 1
ATOM 2548 C C . LEU A 1 315 ? -0.838 -17.259 -10.340 1.00 75.69 315 LEU A C 1
ATOM 2550 O O . LEU A 1 315 ? -0.682 -17.412 -11.548 1.00 75.69 315 LEU A O 1
ATOM 2554 N N . GLY A 1 316 ? -0.082 -17.903 -9.444 1.00 71.81 316 GLY A N 1
ATOM 2555 C CA . GLY A 1 316 ? 1.071 -18.738 -9.808 1.00 71.81 316 GLY A CA 1
ATOM 2556 C C . GLY A 1 316 ? 0.733 -19.938 -10.701 1.00 71.81 316 GLY A C 1
ATOM 2557 O O . GLY A 1 316 ? 1.521 -20.275 -11.572 1.00 71.81 316 GLY A O 1
ATOM 2558 N N . SER A 1 317 ? -0.443 -20.548 -10.533 1.00 69.19 317 SER A N 1
ATOM 2559 C CA . SER A 1 317 ? -0.929 -21.643 -11.389 1.00 69.19 317 SER A CA 1
ATOM 2560 C C . SER A 1 317 ? -1.548 -21.161 -12.707 1.00 69.19 317 SER A C 1
ATOM 2562 O O . SER A 1 317 ? -1.552 -21.900 -13.688 1.00 69.19 317 SER A O 1
ATOM 2564 N N . SER A 1 318 ? -2.059 -19.927 -12.744 1.00 68.56 318 SER A N 1
ATOM 2565 C CA . SER A 1 318 ? -2.720 -19.334 -13.917 1.00 68.56 318 SER A CA 1
ATOM 2566 C C . SER A 1 318 ? -1.743 -18.715 -14.920 1.00 68.56 318 SER A C 1
ATOM 2568 O O . SER A 1 318 ? -2.118 -18.438 -16.058 1.00 68.56 318 SER A O 1
ATOM 2570 N N . LEU A 1 319 ? -0.497 -18.469 -14.510 1.00 70.38 319 LEU A N 1
ATOM 2571 C CA . LEU A 1 319 ? 0.553 -17.894 -15.346 1.00 70.38 319 LEU A CA 1
ATOM 2572 C C . LEU A 1 319 ? 1.439 -19.020 -15.878 1.00 70.38 319 LEU A C 1
ATOM 2574 O O . LEU A 1 319 ? 2.313 -19.528 -15.183 1.00 70.38 319 LEU A O 1
ATOM 2578 N N . SER A 1 320 ? 1.182 -19.435 -17.120 1.00 55.12 320 SER A N 1
ATOM 2579 C CA . SER A 1 320 ? 1.854 -20.588 -17.713 1.00 55.12 320 SER A CA 1
ATOM 2580 C C . SER A 1 320 ? 3.360 -20.369 -17.868 1.00 55.12 320 SER A C 1
ATOM 2582 O O . SER A 1 320 ? 3.779 -19.448 -18.571 1.00 55.12 320 SER A O 1
ATOM 2584 N N . HIS A 1 321 ? 4.159 -21.286 -17.325 1.00 50.22 321 HIS A N 1
ATOM 2585 C CA . HIS A 1 321 ? 5.526 -21.506 -17.786 1.00 50.22 321 HIS A CA 1
ATOM 2586 C C . HIS A 1 321 ? 5.472 -22.078 -19.216 1.00 50.22 321 HIS A C 1
ATOM 2588 O O . HIS A 1 321 ? 5.179 -23.260 -19.398 1.00 50.22 321 HIS A O 1
ATOM 2594 N N . ARG A 1 322 ? 5.693 -21.229 -20.222 1.00 35.62 322 ARG A N 1
ATOM 2595 C CA . ARG A 1 322 ? 5.891 -21.599 -21.630 1.00 35.62 322 ARG A CA 1
ATOM 2596 C C . ARG A 1 322 ? 7.139 -20.904 -22.156 1.00 35.62 322 ARG A C 1
ATOM 2598 O O . ARG A 1 322 ? 7.317 -19.723 -21.786 1.00 35.62 322 ARG A O 1
#

Nearest PDB structures (foldseek):
  8rz3-assembly2_B  TM=6.493E-01  e=5.435E-06  Variovorax paradoxus
  8jjq-assembly3_B  TM=6.492E-01  e=1.552E-05  Variovorax paradoxus
  8jjn-assembly1_C  TM=6.359E-01  e=1.464E-05  Variovorax paradoxus
  7ykc-assembly1_B  TM=1.906E-01  e=1.194E-02  Saccharomyces cerevisiae S288C
  1og0-assembly6_D  TM=2.062E-01  e=5.438E-02  Saccharomyces cerevisiae